Protein AF-A0A9E5BVE0-F1 (afdb_monomer)

Radius of gyration: 21.04 Å; Cα contacts (8 Å, |Δi|>4): 140; chains: 1; bounding box: 67×56×51 Å

Foldseek 3Di:
DDDDDDQAQVNQAGDVLSVVVVVVVVVPPPDPPVVNCVQSPQLDLQSPDDLVVSCVVLDPRNSRNSVLLCLQFQLLVLLLVLQLVVQQVVQVVVVHDDDPVSSQVSCCVQQVHGPVVLLVVCCVVVVVVPPDPDPDPVCSPPPSVVSSSSSVS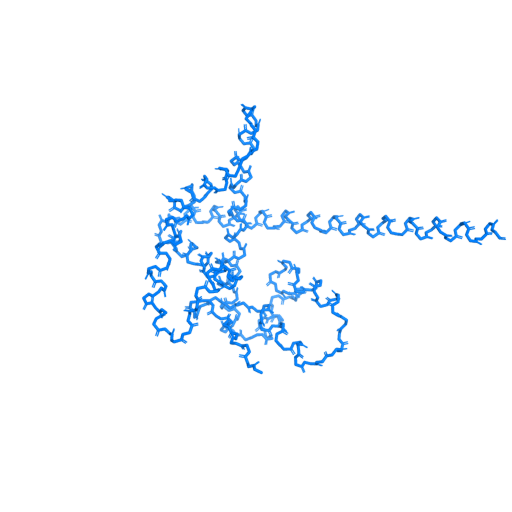SVSSVVPDDPVVNVVSSVSSVVSSVVVNVVVVVVVVVVVVVVVVVVVVVVVVVVVD

Nearest PDB structures (foldseek):
  2im8-assembly1_A  TM=2.947E-01  e=2.253E+00  Bacillus subtilis

Solvent-accessible surface area (backbone atoms only — not comparable to full-atom values): 11658 Å² total; per-residue (Å²): 133,84,83,86,80,81,46,44,45,95,78,50,21,29,46,61,62,63,50,48,53,52,56,48,65,72,65,49,88,81,61,61,66,66,65,51,50,55,56,72,67,46,88,51,90,47,77,82,48,56,68,72,59,39,33,67,74,62,31,69,68,51,38,54,14,29,51,42,25,43,57,24,29,58,30,42,53,24,28,48,53,45,43,18,50,53,46,41,52,55,38,46,76,69,76,41,78,91,60,74,66,27,52,44,49,27,34,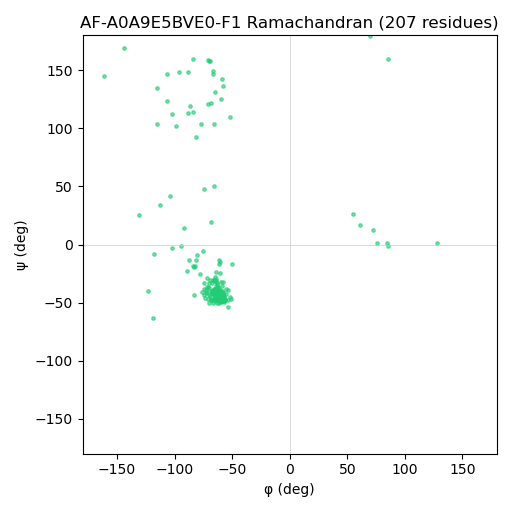32,72,70,72,69,42,46,59,68,58,51,50,51,52,46,49,56,59,50,47,68,75,47,83,51,95,76,84,48,85,82,48,80,78,32,72,66,47,54,47,41,49,40,35,50,50,37,53,53,42,63,72,77,43,56,74,67,58,50,56,51,48,52,50,48,3,47,57,35,44,53,52,51,52,55,52,52,53,52,51,53,54,52,52,54,52,53,50,51,52,50,51,54,53,51,50,59,54,63,77,74,110

Structure (mmCIF, N/CA/C/O backbone):
data_AF-A0A9E5BVE0-F1
#
_entry.id   AF-A0A9E5BVE0-F1
#
loop_
_atom_site.group_PDB
_atom_site.id
_atom_site.type_symbol
_atom_site.label_atom_id
_atom_site.label_alt_id
_atom_site.label_comp_id
_atom_site.label_asym_id
_atom_site.label_entity_id
_atom_site.label_seq_id
_atom_site.pdbx_PDB_ins_code
_atom_site.Cartn_x
_atom_site.Cartn_y
_atom_site.Cartn_z
_atom_site.occupancy
_atom_site.B_iso_or_equiv
_atom_site.auth_seq_id
_atom_site.auth_comp_id
_atom_site.auth_asym_id
_atom_site.auth_atom_id
_atom_site.pdbx_PDB_model_num
ATOM 1 N N . GLU A 1 1 ? 19.027 -21.512 -10.989 1.00 36.94 1 GLU A N 1
ATOM 2 C CA . GLU A 1 1 ? 17.842 -21.932 -10.212 1.00 36.94 1 GLU A CA 1
ATOM 3 C C . GLU A 1 1 ? 16.783 -20.859 -10.396 1.00 36.94 1 GLU A C 1
ATOM 5 O O . GLU A 1 1 ? 17.125 -19.690 -10.307 1.00 36.94 1 GLU A O 1
ATOM 10 N N . GLY A 1 2 ? 15.570 -21.222 -10.816 1.00 49.19 2 GLY A N 1
ATOM 11 C CA . GLY A 1 2 ? 14.558 -20.239 -11.211 1.00 49.19 2 GLY A CA 1
ATOM 12 C C . GLY A 1 2 ? 13.793 -19.714 -10.004 1.00 49.19 2 GLY A C 1
ATOM 13 O O . GLY A 1 2 ? 13.053 -20.475 -9.382 1.00 49.19 2 GLY A O 1
ATOM 14 N N . GLU A 1 3 ? 13.946 -18.429 -9.691 1.00 56.31 3 GLU A N 1
ATOM 15 C CA . GLU A 1 3 ? 13.027 -17.739 -8.787 1.00 56.31 3 GLU A CA 1
ATOM 16 C C . GLU A 1 3 ? 11.610 -17.803 -9.377 1.00 56.31 3 GLU A C 1
ATOM 18 O O . GLU A 1 3 ? 11.372 -17.449 -10.537 1.00 56.31 3 GLU A O 1
ATOM 23 N N . LYS A 1 4 ? 10.651 -18.317 -8.598 1.00 62.44 4 LYS A N 1
ATOM 24 C CA . LYS A 1 4 ? 9.236 -18.289 -8.979 1.00 62.44 4 LYS A CA 1
ATOM 25 C C . LYS A 1 4 ? 8.712 -16.878 -8.725 1.00 62.44 4 LYS A C 1
ATOM 27 O O . LYS A 1 4 ? 8.446 -16.516 -7.587 1.00 62.44 4 LYS A O 1
ATOM 32 N N . PHE A 1 5 ? 8.548 -16.100 -9.788 1.00 69.00 5 PHE A N 1
ATOM 33 C CA . PHE A 1 5 ? 7.919 -14.787 -9.712 1.00 69.00 5 PHE A CA 1
ATOM 34 C C . PHE A 1 5 ? 6.396 -14.906 -9.833 1.00 69.00 5 PHE A C 1
ATOM 36 O O . PHE A 1 5 ? 5.884 -15.350 -10.863 1.00 69.00 5 PHE A O 1
ATOM 43 N N . GLU A 1 6 ? 5.670 -14.474 -8.804 1.00 76.88 6 GLU A N 1
ATOM 44 C CA . GLU A 1 6 ? 4.217 -14.305 -8.855 1.00 76.88 6 GLU A CA 1
ATOM 45 C C . GLU A 1 6 ? 3.889 -12.830 -9.098 1.00 76.88 6 GLU A C 1
ATOM 47 O O . GLU A 1 6 ? 3.982 -11.995 -8.206 1.00 76.88 6 GLU A O 1
ATOM 52 N N . TYR A 1 7 ? 3.539 -12.495 -10.341 1.00 85.25 7 TYR A N 1
ATOM 53 C CA . TYR A 1 7 ? 3.237 -11.110 -10.725 1.00 85.25 7 TYR A CA 1
ATOM 54 C C . TYR A 1 7 ? 1.803 -10.690 -10.416 1.00 85.25 7 TYR A C 1
ATOM 56 O O . TYR A 1 7 ? 1.510 -9.500 -10.430 1.00 85.25 7 TYR A O 1
ATOM 64 N N . LEU A 1 8 ? 0.904 -11.658 -10.233 1.00 87.75 8 LEU A N 1
ATOM 65 C CA . LEU A 1 8 ? -0.524 -11.436 -10.040 1.00 87.75 8 LEU A CA 1
ATOM 66 C C . LEU A 1 8 ? -0.922 -11.894 -8.645 1.00 87.75 8 LEU A C 1
ATOM 6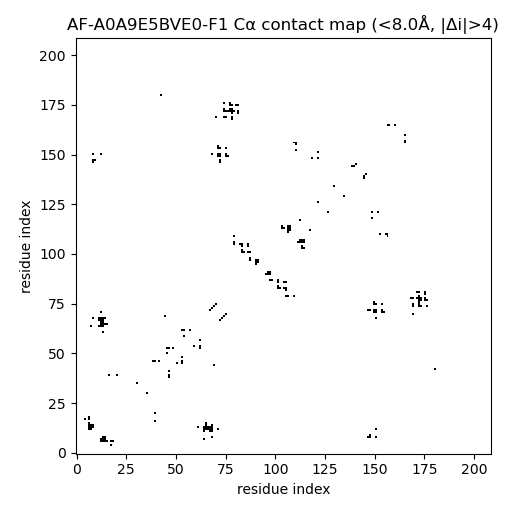8 O O . LEU A 1 8 ? -1.102 -13.085 -8.399 1.00 87.75 8 LEU A O 1
ATOM 72 N N . ILE A 1 9 ? -1.114 -10.935 -7.752 1.00 86.56 9 ILE A N 1
ATOM 73 C CA . ILE A 1 9 ? -1.635 -11.181 -6.416 1.00 86.56 9 ILE A CA 1
ATOM 74 C C . ILE A 1 9 ? -3.093 -11.619 -6.544 1.00 86.56 9 ILE A C 1
ATOM 76 O O . ILE A 1 9 ? -3.918 -10.920 -7.139 1.00 86.56 9 ILE A O 1
ATOM 80 N N . GLY A 1 10 ? -3.395 -12.815 -6.031 1.00 80.38 10 GLY A N 1
ATOM 81 C CA . GLY A 1 10 ? -4.731 -13.411 -6.115 1.00 80.38 10 GLY A CA 1
ATOM 82 C C . GLY A 1 10 ? -5.226 -13.645 -7.548 1.00 80.38 10 GLY A C 1
ATOM 83 O O . GLY A 1 10 ? -6.422 -13.807 -7.745 1.00 80.38 10 GLY A O 1
ATOM 84 N N . GLY A 1 11 ? -4.337 -13.625 -8.551 1.00 85.06 11 GLY A N 1
ATOM 85 C CA . GLY A 1 11 ? -4.719 -13.688 -9.967 1.00 85.06 11 GLY A CA 1
ATOM 86 C C . GLY A 1 11 ? -5.288 -12.384 -10.549 1.00 85.06 11 GLY A C 1
ATOM 87 O O . GLY A 1 11 ? -5.620 -12.360 -11.731 1.00 85.06 11 GLY A O 1
ATOM 88 N N . GLU A 1 12 ? -5.373 -11.305 -9.763 1.00 89.75 12 GLU A N 1
ATOM 89 C CA . GLU A 1 12 ? -6.133 -10.092 -10.113 1.00 89.75 12 GLU A CA 1
ATOM 90 C C . GLU A 1 12 ? -5.286 -8.815 -10.104 1.00 89.75 12 GLU A C 1
ATOM 92 O O . GLU A 1 12 ? -5.458 -7.956 -10.968 1.00 89.75 12 GLU A O 1
ATOM 97 N N . ALA A 1 13 ? -4.384 -8.666 -9.130 1.00 92.38 13 ALA A N 1
ATOM 98 C CA . ALA A 1 13 ? -3.597 -7.452 -8.932 1.00 92.38 13 ALA A CA 1
ATOM 99 C C . ALA A 1 13 ? -2.172 -7.623 -9.466 1.00 92.38 13 ALA A C 1
ATOM 101 O O . ALA A 1 13 ? -1.382 -8.398 -8.935 1.00 92.38 13 ALA A O 1
ATOM 102 N N . PHE A 1 14 ? -1.840 -6.891 -10.529 1.00 92.12 14 PHE A N 1
ATOM 103 C CA . PHE A 1 14 ? -0.563 -7.006 -11.227 1.00 92.12 14 PHE A CA 1
ATOM 104 C C . PHE A 1 14 ? 0.512 -6.091 -10.627 1.00 92.12 14 PHE A C 1
ATOM 106 O O . PHE A 1 14 ? 0.447 -4.870 -10.768 1.00 92.12 14 PHE A O 1
ATOM 113 N N . ASN A 1 15 ? 1.544 -6.691 -10.030 1.00 89.38 15 ASN A N 1
ATOM 114 C CA . ASN A 1 15 ? 2.749 -5.991 -9.597 1.00 89.38 15 ASN A CA 1
ATOM 115 C C . ASN A 1 15 ? 3.699 -5.791 -10.793 1.00 89.38 15 ASN A C 1
ATOM 117 O O . ASN A 1 15 ? 4.533 -6.643 -11.123 1.00 89.38 15 ASN A O 1
ATOM 121 N N . TRP A 1 16 ? 3.577 -4.640 -11.458 1.00 88.00 16 TRP A N 1
ATOM 122 C CA . TRP A 1 16 ? 4.407 -4.305 -12.618 1.00 88.00 16 TRP A CA 1
ATOM 123 C C . TRP A 1 16 ? 5.895 -4.154 -12.281 1.00 88.00 16 TRP A C 1
ATOM 125 O O . TRP A 1 16 ? 6.734 -4.419 -13.142 1.00 88.00 16 TRP A O 1
ATOM 135 N N . ARG A 1 17 ? 6.239 -3.764 -11.045 1.00 87.56 17 ARG A N 1
ATOM 136 C CA . ARG A 1 17 ? 7.634 -3.564 -10.621 1.00 87.56 17 ARG A CA 1
ATOM 137 C C . ARG A 1 17 ? 8.386 -4.881 -10.576 1.00 87.56 17 ARG A C 1
ATOM 139 O O . ARG A 1 17 ? 9.524 -4.937 -11.026 1.00 87.56 17 ARG A O 1
ATOM 146 N N . LEU A 1 18 ? 7.735 -5.944 -10.108 1.00 86.38 18 LEU A N 1
ATOM 147 C CA . LEU A 1 18 ? 8.320 -7.282 -10.108 1.00 86.38 18 LEU A CA 1
ATOM 148 C C . LEU A 1 18 ? 8.578 -7.781 -11.538 1.00 86.38 18 LEU A C 1
ATOM 150 O O . LEU A 1 18 ? 9.613 -8.390 -11.814 1.00 86.38 18 LEU A O 1
ATOM 154 N N . LEU A 1 19 ? 7.667 -7.485 -12.476 1.00 87.25 19 LEU A N 1
ATOM 155 C CA . LEU A 1 19 ? 7.903 -7.780 -13.892 1.00 87.25 19 LEU A CA 1
ATOM 156 C C . LEU A 1 19 ? 9.078 -6.960 -14.436 1.00 87.25 19 LEU A C 1
ATOM 158 O O . LEU A 1 19 ? 9.945 -7.518 -15.105 1.00 87.25 19 LEU A O 1
ATOM 162 N N . ALA A 1 20 ? 9.115 -5.661 -14.140 1.00 86.06 20 ALA A N 1
ATOM 163 C CA . ALA A 1 20 ? 10.182 -4.772 -14.579 1.00 86.06 20 ALA A CA 1
ATOM 164 C C . ALA A 1 20 ? 11.552 -5.243 -14.065 1.00 86.06 20 ALA A C 1
ATOM 166 O O . ALA A 1 20 ? 12.471 -5.385 -14.865 1.00 86.06 20 ALA A O 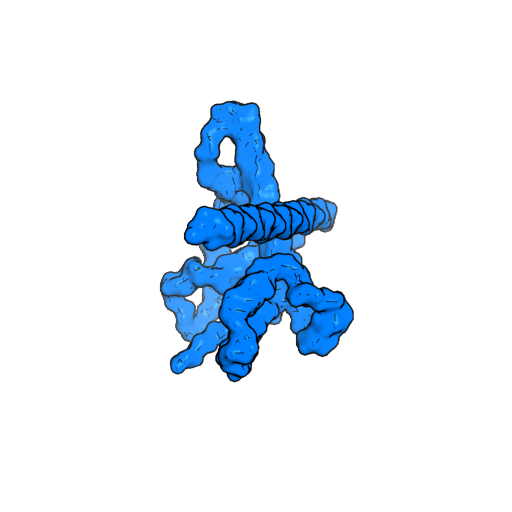1
ATOM 167 N N . GLN A 1 21 ? 11.668 -5.578 -12.775 1.00 83.38 21 GLN A N 1
ATOM 168 C CA . GLN A 1 21 ? 12.887 -6.126 -12.167 1.00 83.38 21 GLN A CA 1
ATOM 169 C C . GLN A 1 21 ? 13.406 -7.351 -12.918 1.00 83.38 21 GLN A C 1
ATOM 171 O O . GLN A 1 21 ? 14.583 -7.395 -13.271 1.00 83.38 21 GLN A O 1
ATOM 176 N N . ARG A 1 22 ? 12.531 -8.317 -13.232 1.00 85.31 22 ARG A N 1
ATOM 177 C CA . ARG A 1 22 ? 12.938 -9.491 -14.013 1.00 85.31 22 ARG A CA 1
ATOM 178 C C . ARG A 1 22 ? 13.407 -9.107 -15.412 1.00 85.3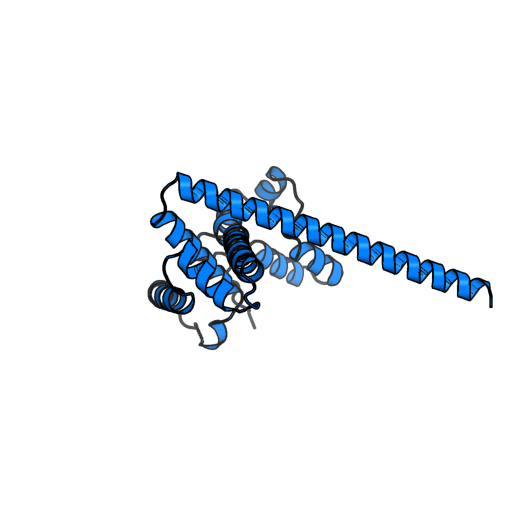1 22 ARG A C 1
ATOM 180 O O . ARG A 1 22 ? 14.465 -9.555 -15.831 1.00 85.31 22 ARG A O 1
ATOM 187 N N . LEU A 1 23 ? 12.620 -8.315 -16.145 1.00 84.75 23 LEU A N 1
ATOM 188 C CA . LEU A 1 23 ? 12.964 -7.935 -17.520 1.00 84.75 23 LEU A CA 1
ATOM 189 C C . LEU A 1 23 ? 14.312 -7.212 -17.580 1.00 84.75 23 LEU A C 1
ATOM 191 O O . LEU A 1 23 ? 15.109 -7.469 -18.476 1.00 84.75 23 LEU A O 1
ATOM 195 N N . LEU A 1 24 ? 14.576 -6.344 -16.607 1.00 81.12 24 LEU A N 1
ATOM 196 C CA . LEU A 1 24 ? 15.817 -5.584 -16.506 1.00 81.12 24 LEU A CA 1
ATOM 197 C C . LEU A 1 24 ? 17.001 -6.463 -16.099 1.00 81.12 24 LEU A C 1
ATOM 199 O O . LEU A 1 24 ? 18.079 -6.296 -16.661 1.00 81.12 24 LEU A O 1
ATOM 203 N N . GLY A 1 25 ? 16.790 -7.447 -15.219 1.00 79.75 25 GLY A N 1
ATOM 204 C CA . GLY A 1 25 ? 17.800 -8.463 -14.914 1.00 79.75 25 GLY A CA 1
ATOM 205 C C . GLY A 1 25 ? 18.237 -9.263 -16.148 1.00 79.75 25 GLY A C 1
ATOM 206 O O . GLY A 1 25 ? 19.418 -9.564 -16.297 1.00 79.75 25 GLY A O 1
ATOM 207 N N . GLU A 1 26 ? 17.313 -9.540 -17.073 1.00 83.25 26 GLU A N 1
ATOM 208 C CA . GLU A 1 26 ? 17.604 -10.240 -18.337 1.00 83.25 26 GLU A CA 1
ATOM 209 C C . GLU A 1 26 ? 18.253 -9.333 -19.399 1.00 83.25 26 GLU A C 1
ATOM 211 O O . GLU A 1 26 ? 18.965 -9.814 -20.280 1.00 83.25 26 GLU A O 1
ATOM 216 N N . CYS A 1 27 ? 18.039 -8.014 -19.334 1.00 74.31 27 CYS A N 1
ATOM 217 C CA . CYS A 1 27 ? 18.612 -7.058 -20.291 1.00 74.31 27 CYS A CA 1
ATOM 218 C C . CYS A 1 27 ? 20.114 -6.787 -20.070 1.00 74.31 27 CYS A C 1
ATOM 220 O O . CYS A 1 27 ? 20.734 -6.100 -20.883 1.00 74.31 27 CYS A O 1
ATOM 222 N N . GLY A 1 28 ? 20.714 -7.328 -19.003 1.00 67.00 28 GLY A N 1
ATOM 223 C CA . GLY A 1 28 ? 22.097 -7.050 -18.614 1.00 67.00 28 GLY A CA 1
ATOM 224 C C . GLY A 1 28 ? 22.298 -5.620 -18.094 1.00 67.00 28 GLY A C 1
ATOM 225 O O . GLY A 1 28 ? 21.371 -4.813 -18.043 1.00 67.00 28 GLY A O 1
ATOM 226 N N . SER A 1 29 ? 23.532 -5.285 -17.705 1.00 68.06 29 SER A N 1
ATOM 227 C CA . SER A 1 29 ? 23.904 -4.011 -17.062 1.00 68.06 29 SER A CA 1
ATOM 228 C C . SER A 1 29 ? 23.945 -2.810 -18.028 1.00 68.06 29 SER A C 1
ATOM 230 O O . SER A 1 29 ? 24.927 -2.067 -18.069 1.00 68.06 29 SER A O 1
ATOM 232 N N . VAL A 1 30 ? 22.916 -2.633 -18.861 1.00 76.31 30 VAL A N 1
ATOM 233 C CA . VAL A 1 30 ? 22.793 -1.482 -19.776 1.00 76.31 30 VAL A CA 1
ATOM 234 C C . VAL A 1 30 ? 22.479 -0.199 -19.000 1.00 76.31 30 VAL A C 1
ATOM 236 O O . VAL A 1 30 ? 22.861 0.893 -19.417 1.00 76.31 30 VAL A O 1
ATOM 239 N N . ILE A 1 31 ? 21.809 -0.328 -17.854 1.00 76.00 31 ILE A N 1
ATOM 240 C CA . ILE A 1 31 ? 21.428 0.775 -16.970 1.00 76.00 31 ILE A CA 1
ATOM 241 C C . ILE A 1 31 ? 22.175 0.596 -15.641 1.00 76.00 31 ILE A C 1
ATOM 243 O O . ILE A 1 31 ? 22.201 -0.523 -15.130 1.00 76.00 31 ILE A O 1
ATOM 247 N N . PRO A 1 32 ? 22.776 1.657 -15.066 1.00 81.94 32 PRO A N 1
ATOM 248 C CA . PRO A 1 32 ? 23.364 1.583 -13.733 1.00 81.94 32 PRO A CA 1
ATOM 249 C C . PRO A 1 32 ? 22.327 1.169 -12.682 1.00 81.94 32 PRO A C 1
ATOM 251 O O . PRO A 1 32 ? 21.225 1.724 -12.654 1.00 81.94 32 PRO A O 1
ATOM 254 N N . ASP A 1 33 ? 22.702 0.259 -11.781 1.00 79.81 33 ASP A N 1
ATOM 255 C CA . ASP A 1 33 ? 21.802 -0.271 -10.746 1.00 79.81 33 ASP A CA 1
ATOM 256 C C . ASP A 1 33 ? 21.153 0.839 -9.909 1.00 79.81 33 ASP A C 1
ATOM 258 O O . ASP A 1 33 ? 19.971 0.767 -9.596 1.00 79.81 33 ASP A O 1
ATOM 262 N N . GLU A 1 34 ? 21.893 1.900 -9.582 1.00 81.69 34 GLU A N 1
ATOM 263 C CA . GLU A 1 34 ? 21.378 3.026 -8.793 1.00 81.69 34 GLU A CA 1
ATOM 264 C C . GLU A 1 34 ? 20.209 3.735 -9.492 1.00 81.69 34 GLU A C 1
ATOM 266 O O . GLU A 1 34 ? 19.153 3.921 -8.893 1.00 81.69 34 GLU A O 1
ATOM 271 N N . THR A 1 35 ? 20.343 4.037 -10.787 1.00 81.31 35 THR A N 1
ATOM 272 C CA . THR A 1 35 ? 19.268 4.646 -11.588 1.00 81.31 35 THR A CA 1
ATOM 273 C C . THR A 1 35 ? 18.050 3.730 -11.676 1.00 81.31 35 THR A C 1
ATOM 275 O O . THR A 1 35 ? 16.906 4.189 -11.643 1.00 81.31 35 THR A O 1
ATOM 278 N N . LEU A 1 36 ? 18.286 2.421 -11.764 1.00 80.12 36 LEU A N 1
ATOM 279 C CA . LEU A 1 36 ? 17.222 1.432 -11.812 1.00 80.12 36 LEU A CA 1
ATOM 280 C C . LEU A 1 36 ? 16.448 1.361 -10.494 1.00 80.12 36 LEU A C 1
ATOM 282 O O . LEU A 1 36 ? 15.216 1.391 -10.494 1.00 80.12 36 LEU A O 1
ATOM 286 N N . TRP A 1 37 ? 17.167 1.298 -9.375 1.00 80.50 37 TRP A N 1
ATOM 287 C CA . TRP A 1 37 ? 16.573 1.298 -8.046 1.00 80.50 37 TRP A CA 1
ATOM 288 C C . TRP A 1 37 ? 15.818 2.592 -7.769 1.00 80.50 37 TRP A C 1
ATOM 290 O O . TRP A 1 37 ? 14.715 2.532 -7.229 1.00 80.50 37 TRP A O 1
ATOM 300 N N . GLU A 1 38 ? 16.351 3.745 -8.175 1.00 82.75 38 GLU A N 1
ATOM 301 C CA . GLU A 1 38 ? 15.655 5.026 -8.056 1.00 82.75 38 GLU A CA 1
ATOM 302 C C . GLU A 1 38 ? 14.317 5.028 -8.800 1.00 82.75 38 GLU A C 1
ATOM 304 O O . GLU A 1 38 ? 13.314 5.468 -8.234 1.00 82.75 38 GLU A O 1
ATOM 309 N N . TRP A 1 39 ? 14.286 4.502 -10.028 1.00 83.44 39 TRP A N 1
ATOM 310 C CA . TRP A 1 39 ? 13.066 4.416 -10.829 1.00 83.44 39 TRP A CA 1
ATOM 311 C C . TRP A 1 39 ? 12.053 3.419 -10.251 1.00 83.44 39 TRP A C 1
ATOM 313 O O . TRP A 1 39 ? 10.883 3.756 -10.076 1.00 83.44 39 TRP A O 1
ATOM 323 N N . LEU A 1 40 ? 12.495 2.211 -9.886 1.00 82.19 40 LEU A N 1
ATOM 324 C CA . LEU A 1 40 ? 11.633 1.182 -9.290 1.00 82.19 40 LEU A CA 1
ATOM 325 C C . LEU A 1 40 ? 11.065 1.600 -7.928 1.00 82.19 40 LEU A C 1
ATOM 327 O O . LEU A 1 40 ? 9.972 1.170 -7.553 1.00 82.19 40 LEU A O 1
ATOM 331 N N . SER A 1 41 ? 11.801 2.430 -7.189 1.00 77.56 41 SER A N 1
ATOM 332 C CA . SER A 1 41 ? 11.387 2.926 -5.875 1.00 77.56 41 SER A CA 1
ATOM 333 C C . SER A 1 41 ? 10.422 4.107 -5.961 1.00 77.56 41 SER A C 1
ATOM 335 O O . SER A 1 41 ? 9.798 4.444 -4.955 1.00 77.56 41 SER A O 1
ATOM 337 N N . ASP A 1 42 ? 10.268 4.742 -7.127 1.00 76.06 42 ASP A N 1
ATOM 338 C CA . ASP A 1 42 ? 9.397 5.904 -7.267 1.00 76.06 42 ASP A CA 1
ATOM 339 C C . ASP A 1 42 ? 7.916 5.488 -7.171 1.00 76.06 42 ASP A C 1
ATOM 341 O O . ASP A 1 42 ? 7.456 4.667 -7.975 1.00 76.06 42 ASP A O 1
ATOM 345 N N . PRO A 1 43 ? 7.131 6.020 -6.211 1.00 66.31 43 PRO A N 1
ATOM 346 C CA . PRO A 1 43 ? 5.712 5.699 -6.037 1.00 66.31 43 PRO A CA 1
ATOM 347 C C . PRO A 1 43 ? 4.786 6.209 -7.162 1.00 66.31 43 PRO A C 1
ATOM 349 O O . PRO A 1 43 ? 3.577 6.303 -6.947 1.00 66.31 43 PRO A O 1
ATOM 352 N N . VAL A 1 44 ? 5.295 6.536 -8.358 1.00 76.56 44 VAL A N 1
ATOM 353 C CA . VAL A 1 44 ? 4.445 6.943 -9.487 1.00 76.56 44 VAL A CA 1
ATOM 354 C C . VAL A 1 44 ? 3.541 5.798 -9.932 1.00 76.56 44 VAL A C 1
ATOM 356 O O . VAL A 1 44 ? 3.993 4.687 -10.211 1.00 76.56 44 VAL A O 1
ATOM 359 N N . LEU A 1 45 ? 2.258 6.124 -10.087 1.00 81.38 45 LEU A N 1
ATOM 360 C CA . LEU A 1 45 ? 1.217 5.220 -10.557 1.00 81.38 45 LEU A CA 1
ATOM 361 C C . LEU A 1 45 ? 1.587 4.526 -11.877 1.00 81.38 45 LEU A C 1
ATOM 363 O O . LEU A 1 45 ? 1.427 3.321 -11.985 1.00 81.38 45 LEU A O 1
ATOM 367 N N . PHE A 1 46 ? 2.114 5.250 -12.861 1.00 85.94 46 PHE A N 1
ATOM 368 C CA . PHE A 1 46 ? 2.416 4.709 -14.191 1.00 85.94 46 PHE A CA 1
ATOM 369 C C . PHE A 1 46 ? 3.913 4.658 -14.484 1.00 85.94 46 PHE A C 1
ATOM 371 O O . PHE A 1 46 ? 4.317 4.887 -15.614 1.00 85.94 46 PHE A O 1
ATOM 378 N N . ALA A 1 47 ? 4.756 4.415 -13.474 1.00 80.56 47 ALA A N 1
ATOM 379 C CA . ALA A 1 47 ? 6.211 4.312 -13.655 1.00 80.56 47 ALA A CA 1
ATOM 380 C C . ALA A 1 47 ? 6.865 5.540 -14.337 1.00 80.56 47 ALA A C 1
ATOM 382 O O . ALA A 1 47 ? 7.899 5.418 -14.991 1.00 80.56 47 ALA A O 1
ATOM 383 N N . GLY A 1 48 ? 6.247 6.720 -14.215 1.00 81.69 48 GLY A N 1
ATOM 384 C CA . GLY A 1 48 ? 6.689 7.957 -14.870 1.00 81.69 48 GLY A CA 1
ATOM 385 C C . GLY A 1 48 ? 6.193 8.158 -16.309 1.00 81.69 48 GLY A C 1
ATOM 386 O O . GLY A 1 48 ? 6.499 9.190 -16.896 1.00 81.69 48 GLY A O 1
ATOM 387 N N . PHE A 1 49 ? 5.428 7.219 -16.871 1.00 85.50 49 PHE A N 1
ATOM 388 C CA . PHE A 1 49 ? 4.779 7.364 -18.176 1.00 85.50 49 PHE A CA 1
ATOM 389 C C . PHE A 1 49 ? 3.437 8.100 -18.067 1.00 85.50 49 PHE A C 1
ATOM 391 O O . PHE A 1 49 ? 2.792 8.104 -17.017 1.00 85.50 49 PHE A O 1
ATOM 398 N N . GLU A 1 50 ? 2.977 8.651 -19.190 1.00 89.56 50 GLU A N 1
ATOM 399 C CA . GLU A 1 50 ? 1.576 9.042 -19.352 1.00 89.56 50 GLU A CA 1
ATOM 400 C C . GLU A 1 50 ? 0.679 7.793 -19.367 1.00 89.56 50 GLU A C 1
ATOM 402 O O . GLU A 1 50 ? 1.060 6.738 -19.885 1.00 89.56 50 GLU A O 1
ATOM 407 N N . GLU A 1 51 ? -0.539 7.909 -18.834 1.00 91.62 51 GLU A N 1
ATOM 408 C CA . GLU A 1 51 ? -1.481 6.785 -18.712 1.00 91.62 51 GLU A CA 1
ATOM 409 C C . GLU A 1 51 ? -1.694 6.008 -20.029 1.00 91.62 51 GLU A C 1
ATOM 411 O O . GLU A 1 51 ? -1.574 4.776 -20.016 1.00 91.62 51 GLU A O 1
ATOM 416 N N . PRO A 1 52 ? -1.933 6.661 -21.189 1.00 92.62 52 PRO A N 1
ATOM 417 C CA . PRO A 1 52 ? -2.146 5.943 -22.443 1.00 92.62 52 PRO A CA 1
ATOM 418 C C . PRO A 1 52 ? -0.898 5.194 -22.913 1.00 92.62 52 PRO A C 1
ATOM 420 O O . PRO A 1 52 ? -1.008 4.160 -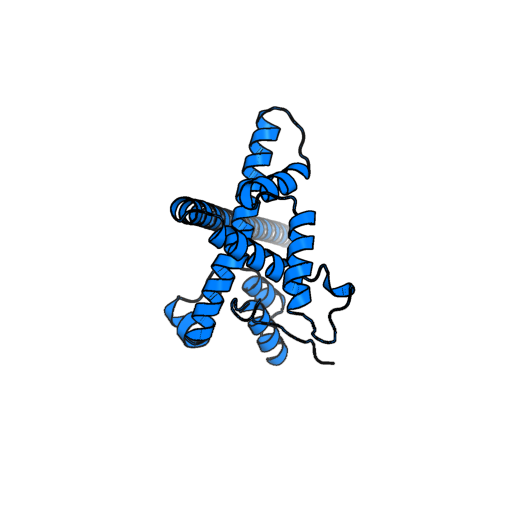23.571 1.00 92.62 52 PRO A O 1
ATOM 423 N N . ASP A 1 53 ? 0.290 5.709 -22.606 1.00 92.62 53 ASP A N 1
ATOM 424 C CA . ASP A 1 53 ? 1.557 5.113 -23.021 1.00 92.62 53 ASP A CA 1
ATOM 425 C C . ASP A 1 53 ? 1.847 3.866 -22.190 1.00 92.62 53 ASP A C 1
ATOM 427 O O . ASP A 1 53 ? 2.176 2.814 -22.744 1.00 92.62 53 ASP A O 1
ATOM 431 N N . PHE A 1 54 ? 1.617 3.956 -20.877 1.00 91.25 54 PHE A N 1
ATOM 432 C CA . PHE A 1 54 ? 1.702 2.813 -19.979 1.00 91.25 54 PHE A CA 1
ATOM 433 C C . PHE A 1 54 ? 0.706 1.721 -20.384 1.00 91.25 54 PHE A C 1
ATOM 435 O O . PHE A 1 54 ? 1.095 0.566 -20.555 1.00 91.25 54 PHE A O 1
ATOM 442 N N . MET A 1 55 ? -0.561 2.082 -20.629 1.00 92.94 55 MET A N 1
ATOM 443 C CA . MET A 1 55 ? -1.597 1.142 -21.070 1.00 92.94 55 MET A CA 1
ATOM 444 C C . MET A 1 55 ? -1.227 0.437 -22.382 1.00 92.94 55 MET A C 1
ATOM 446 O O . MET A 1 55 ? -1.420 -0.775 -22.494 1.00 92.94 55 MET A O 1
ATOM 450 N N . ARG A 1 56 ? -0.665 1.159 -23.365 1.00 93.25 56 ARG A N 1
ATOM 451 C CA . ARG A 1 56 ? -0.179 0.552 -24.618 1.00 93.25 56 ARG A CA 1
ATOM 452 C C . ARG A 1 56 ? 0.990 -0.405 -24.381 1.00 93.25 56 ARG A C 1
ATOM 454 O O . ARG A 1 56 ? 1.043 -1.440 -25.038 1.00 93.25 56 ARG A O 1
ATOM 461 N N . ALA A 1 57 ? 1.898 -0.081 -23.461 1.00 88.94 57 ALA A N 1
ATOM 462 C CA . ALA A 1 57 ? 3.069 -0.904 -23.170 1.00 88.94 57 ALA A CA 1
ATOM 463 C C . ALA A 1 57 ? 2.711 -2.223 -22.464 1.00 88.94 57 ALA A C 1
ATOM 465 O O . ALA A 1 57 ? 3.237 -3.275 -22.825 1.00 88.94 57 ALA A O 1
ATOM 466 N N . VAL A 1 58 ? 1.814 -2.189 -21.469 1.00 88.56 58 VAL A N 1
ATOM 467 C CA . VAL A 1 58 ? 1.441 -3.397 -20.708 1.00 88.56 58 VAL A CA 1
ATOM 468 C C . VAL A 1 58 ? 0.266 -4.166 -21.321 1.00 88.56 58 VAL A C 1
ATOM 470 O O . VAL A 1 58 ? 0.140 -5.371 -21.094 1.00 88.56 58 VAL A O 1
ATOM 473 N N . GLY A 1 59 ? -0.574 -3.504 -22.117 1.00 93.06 59 GLY A N 1
ATOM 474 C CA . GLY A 1 59 ? -1.821 -4.051 -22.647 1.00 93.06 59 GLY A CA 1
ATOM 475 C C . GLY A 1 59 ? -3.002 -3.899 -21.681 1.00 93.06 59 GLY A C 1
ATOM 476 O O . GLY A 1 59 ? -2.834 -3.729 -20.475 1.00 93.06 59 GLY A O 1
ATOM 477 N N . VAL A 1 60 ? -4.224 -3.975 -22.219 1.00 92.62 60 VAL A N 1
ATOM 478 C CA . VAL A 1 60 ? -5.464 -3.620 -21.500 1.00 92.62 60 VAL A CA 1
ATOM 479 C C . VAL A 1 60 ? -5.684 -4.446 -20.230 1.00 92.62 60 VAL A C 1
ATOM 481 O O . VAL A 1 60 ? -5.994 -3.882 -19.182 1.00 92.62 60 VAL A O 1
ATOM 484 N N . ASP A 1 61 ? -5.492 -5.763 -20.288 1.00 92.44 61 ASP A N 1
ATOM 485 C CA . ASP A 1 61 ? -5.770 -6.635 -19.141 1.00 92.44 61 ASP A CA 1
ATOM 486 C C . ASP A 1 61 ? -4.779 -6.404 -17.996 1.00 92.44 61 ASP A C 1
ATOM 488 O O . ASP A 1 61 ? -5.179 -6.247 -16.842 1.00 92.44 61 ASP A O 1
ATOM 492 N N . LYS A 1 62 ? -3.483 -6.285 -18.316 1.00 92.06 62 LYS A N 1
ATOM 493 C CA . LYS A 1 62 ? -2.446 -5.966 -17.324 1.00 92.06 62 LYS A CA 1
ATOM 494 C C . LYS A 1 62 ? -2.591 -4.550 -16.789 1.00 92.06 62 LYS A C 1
ATOM 496 O O . LYS A 1 62 ? -2.305 -4.326 -15.621 1.00 92.06 62 LYS A O 1
ATOM 501 N N . PHE A 1 63 ? -3.059 -3.608 -17.605 1.00 93.19 63 PHE A N 1
ATOM 502 C CA . PHE A 1 63 ? -3.373 -2.259 -17.150 1.00 93.19 63 PHE A CA 1
ATOM 503 C C . PHE A 1 63 ? -4.495 -2.269 -16.107 1.00 93.19 63 PHE A C 1
ATOM 505 O O . PHE A 1 63 ? -4.350 -1.683 -15.037 1.00 93.19 63 PHE A O 1
ATOM 512 N N . ARG A 1 64 ? -5.588 -2.997 -16.364 1.00 93.75 64 ARG A N 1
ATOM 513 C CA . ARG A 1 64 ? -6.677 -3.156 -15.387 1.00 93.75 64 ARG A CA 1
ATOM 514 C C . ARG A 1 64 ? -6.190 -3.831 -14.106 1.00 93.75 64 ARG A C 1
ATOM 516 O O . ARG A 1 64 ? -6.488 -3.349 -13.018 1.00 93.75 64 ARG A O 1
ATOM 523 N N . ALA A 1 65 ? -5.404 -4.896 -14.236 1.00 94.38 65 ALA A N 1
ATOM 524 C CA . ALA A 1 65 ? -4.800 -5.580 -13.098 1.00 94.38 65 ALA A CA 1
ATOM 525 C C . ALA A 1 65 ? -3.814 -4.681 -12.325 1.00 94.38 65 ALA A C 1
ATOM 527 O O . ALA A 1 65 ? -3.716 -4.767 -11.102 1.00 94.38 65 ALA A O 1
ATOM 528 N N . HIS A 1 66 ? -3.104 -3.783 -13.009 1.00 93.81 66 HIS A N 1
ATOM 529 C CA . HIS A 1 66 ? -2.232 -2.789 -12.381 1.00 93.81 66 HIS A CA 1
ATOM 530 C C . HIS A 1 66 ? -3.033 -1.771 -11.567 1.00 93.81 66 HIS A C 1
ATOM 532 O O . HIS A 1 66 ? -2.654 -1.449 -10.445 1.00 93.81 66 HIS A O 1
ATOM 538 N N . LEU A 1 67 ? -4.183 -1.313 -12.070 1.00 94.50 67 LEU A N 1
ATOM 539 C CA . LEU A 1 67 ? -5.078 -0.464 -11.279 1.00 94.50 67 LEU A CA 1
ATOM 540 C C . LEU A 1 67 ? -5.563 -1.194 -10.019 1.00 94.50 67 LEU A C 1
ATOM 542 O O . LEU A 1 67 ? -5.566 -0.599 -8.941 1.00 94.50 67 LEU A O 1
ATOM 546 N N . SER A 1 68 ? -5.897 -2.485 -10.124 1.00 95.19 68 SER A N 1
ATOM 547 C CA . SER A 1 68 ? -6.224 -3.317 -8.957 1.00 95.19 68 SER A CA 1
ATOM 548 C C . SER A 1 68 ? -5.081 -3.357 -7.941 1.00 95.19 68 SER A C 1
ATOM 550 O O . SER A 1 68 ? -5.331 -3.216 -6.748 1.00 95.19 68 SER A O 1
ATOM 552 N N . TYR A 1 69 ? -3.832 -3.496 -8.394 1.00 94.12 69 TYR A N 1
ATOM 553 C CA . TYR A 1 69 ? -2.658 -3.447 -7.520 1.00 94.12 69 TYR A CA 1
ATOM 554 C C . TYR A 1 69 ? -2.475 -2.069 -6.878 1.00 94.12 69 TYR A C 1
ATOM 556 O O . TYR A 1 69 ? -2.293 -1.959 -5.668 1.00 94.12 69 TYR A O 1
ATOM 564 N N . PHE A 1 70 ? -2.567 -0.996 -7.660 1.00 93.88 70 PHE A N 1
ATOM 565 C CA . PHE A 1 70 ? -2.378 0.350 -7.140 1.00 93.88 70 PHE A CA 1
ATOM 566 C C . PHE A 1 70 ? -3.411 0.699 -6.068 1.00 93.88 70 PHE A C 1
ATOM 568 O O . PHE A 1 70 ? -3.042 1.126 -4.976 1.00 93.88 70 PHE A O 1
ATOM 575 N N . TYR A 1 71 ? -4.699 0.492 -6.347 1.00 95.00 71 TYR A N 1
ATOM 576 C CA . TYR A 1 71 ? -5.747 0.800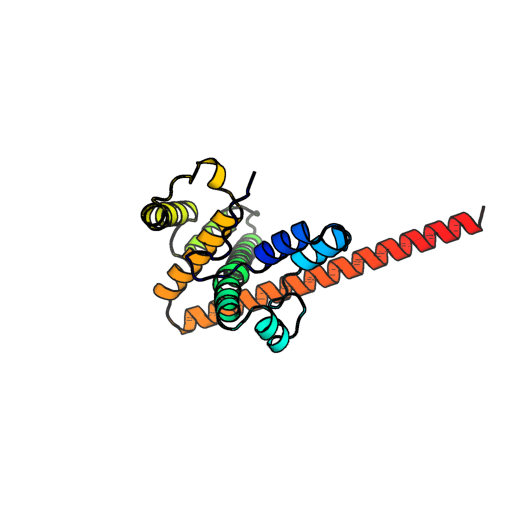 -5.377 1.00 95.00 71 TYR A CA 1
ATOM 577 C C . TYR A 1 71 ? -5.783 -0.200 -4.222 1.00 95.00 71 TYR A C 1
ATOM 579 O O . TYR A 1 71 ? -5.979 0.207 -3.079 1.00 95.00 71 TYR A O 1
ATOM 587 N N . GLY A 1 72 ? -5.575 -1.486 -4.506 1.00 95.12 72 GLY A N 1
ATOM 588 C CA . GLY A 1 72 ? -5.701 -2.545 -3.512 1.00 95.12 72 GLY A CA 1
ATOM 589 C C . GLY A 1 72 ? -4.466 -2.775 -2.646 1.00 95.12 72 GLY A C 1
ATOM 590 O O . GLY A 1 72 ? -4.590 -3.355 -1.576 1.00 95.12 72 GLY A O 1
ATOM 591 N N . VAL A 1 73 ? -3.288 -2.314 -3.070 1.00 93.94 73 VAL A N 1
ATOM 592 C CA . VAL A 1 73 ? -2.037 -2.457 -2.311 1.00 93.94 73 VAL A CA 1
ATOM 593 C C . VAL A 1 73 ? -1.462 -1.089 -1.968 1.00 93.94 73 VAL A C 1
ATOM 595 O O . VAL A 1 73 ? -1.400 -0.721 -0.799 1.00 93.94 73 VAL A O 1
ATOM 598 N N . THR A 1 74 ? -1.079 -0.291 -2.969 1.00 93.81 74 THR A N 1
ATOM 599 C CA . THR A 1 74 ? -0.346 0.969 -2.737 1.00 93.81 74 THR A CA 1
ATOM 600 C C . THR A 1 74 ? -1.185 2.015 -1.994 1.00 93.81 74 THR A C 1
ATOM 602 O O . THR A 1 74 ? -0.725 2.634 -1.026 1.00 93.81 74 THR A O 1
ATOM 605 N N . VAL A 1 75 ? -2.431 2.224 -2.424 1.00 95.62 75 VAL A N 1
ATOM 606 C CA . VAL A 1 75 ? -3.352 3.166 -1.771 1.00 95.62 75 VAL A CA 1
ATOM 607 C C . VAL A 1 75 ? -3.809 2.628 -0.418 1.00 95.62 75 VAL A C 1
ATOM 609 O O . VAL A 1 75 ? -3.916 3.413 0.522 1.00 95.62 75 VAL A O 1
ATOM 612 N N . GLU A 1 76 ? -4.012 1.317 -0.287 1.00 97.44 76 GLU A N 1
ATOM 613 C CA . GLU A 1 76 ? -4.416 0.686 0.974 1.00 97.44 76 GLU A CA 1
ATOM 614 C C . GLU A 1 76 ? -3.328 0.800 2.056 1.00 97.44 76 GLU A C 1
ATOM 616 O O . GLU A 1 76 ? -3.611 1.204 3.185 1.00 97.44 76 GLU A O 1
ATOM 621 N N . GLN A 1 77 ? -2.060 0.569 1.702 1.00 96.00 77 GLN A N 1
ATOM 622 C CA . GLN A 1 77 ? -0.918 0.831 2.590 1.00 96.00 77 GLN A CA 1
ATOM 623 C C . GLN A 1 77 ? -0.875 2.298 3.017 1.00 96.00 77 GLN A C 1
ATOM 625 O O . GLN A 1 77 ? -0.728 2.612 4.197 1.00 96.00 77 GLN A O 1
ATOM 630 N N . SER A 1 78 ? -1.058 3.216 2.066 1.00 96.62 78 SER A N 1
ATOM 631 C CA . SER A 1 78 ? -1.062 4.653 2.352 1.00 96.62 78 SER A CA 1
ATOM 632 C C . SER A 1 78 ? -2.227 5.057 3.260 1.00 96.62 78 SER A C 1
ATOM 634 O O . SER A 1 78 ? -2.072 5.929 4.114 1.00 96.62 78 SER A O 1
ATOM 636 N N . LEU A 1 79 ? -3.389 4.419 3.110 1.00 98.19 79 LEU A N 1
ATOM 637 C CA . LEU A 1 79 ? -4.536 4.597 3.994 1.00 98.19 79 LEU A CA 1
ATOM 638 C C . LEU A 1 79 ? -4.214 4.137 5.420 1.00 98.19 79 LEU A C 1
ATOM 640 O O . LEU A 1 79 ? -4.479 4.887 6.361 1.00 98.19 79 LEU A O 1
ATOM 644 N N . LEU A 1 80 ? -3.607 2.959 5.583 1.00 97.69 80 LEU A N 1
ATOM 645 C CA . LEU A 1 80 ? -3.203 2.447 6.893 1.00 97.69 80 LEU A CA 1
ATOM 646 C C . LEU A 1 80 ? -2.254 3.422 7.606 1.00 97.69 80 LEU A C 1
ATOM 648 O O . LEU A 1 80 ? -2.528 3.811 8.741 1.00 97.69 80 LEU A O 1
ATOM 652 N N . VAL A 1 81 ? -1.219 3.908 6.909 1.00 96.94 81 VAL A N 1
ATOM 653 C CA . VAL A 1 81 ? -0.287 4.914 7.454 1.00 96.94 81 VAL A CA 1
ATOM 654 C C . VAL A 1 81 ? -1.021 6.209 7.817 1.00 96.94 81 VAL A C 1
ATOM 656 O O . VAL A 1 81 ? -0.747 6.816 8.850 1.00 96.94 81 VAL A O 1
ATOM 659 N N . ALA A 1 82 ? -1.980 6.657 6.998 1.00 97.94 82 ALA A N 1
ATOM 660 C CA . ALA A 1 82 ? -2.759 7.859 7.300 1.00 97.94 82 ALA A CA 1
ATOM 661 C C . ALA A 1 82 ? -3.546 7.722 8.613 1.00 97.94 82 ALA A C 1
ATOM 663 O O . ALA A 1 82 ? -3.597 8.661 9.408 1.00 97.94 82 ALA A O 1
ATOM 664 N N . VAL A 1 83 ? -4.163 6.561 8.840 1.00 97.62 83 VAL A N 1
ATOM 665 C CA . VAL A 1 83 ? -4.938 6.290 10.057 1.00 97.62 83 VAL A CA 1
ATOM 666 C C . VAL A 1 83 ? -4.024 6.119 11.268 1.00 97.62 83 VAL A C 1
ATOM 668 O O . VAL A 1 83 ? -4.321 6.670 12.329 1.00 97.62 83 VAL A O 1
ATOM 671 N N . GLU A 1 84 ? -2.896 5.428 11.120 1.00 96.69 84 GLU A N 1
ATOM 672 C CA . GLU A 1 84 ? -1.883 5.294 12.171 1.00 96.69 84 GLU A CA 1
ATOM 673 C C . GLU A 1 84 ? -1.357 6.662 12.634 1.00 96.69 84 GLU A C 1
ATOM 675 O O . GLU A 1 84 ? -1.263 6.925 13.838 1.00 96.69 84 GLU A O 1
ATOM 680 N N . GLU A 1 85 ? -1.066 7.571 11.698 1.00 95.44 85 GLU A N 1
ATOM 681 C CA . GLU A 1 85 ? -0.640 8.936 12.015 1.00 95.44 85 GLU A CA 1
ATOM 682 C C . GLU A 1 85 ? -1.718 9.709 12.771 1.00 95.44 85 GLU A C 1
ATOM 684 O O . GLU A 1 85 ? -1.417 10.372 13.762 1.00 95.44 85 GLU A O 1
ATOM 689 N N . GLU A 1 86 ? -2.986 9.603 12.362 1.00 95.56 86 GLU A N 1
ATOM 690 C CA . GLU A 1 86 ? -4.091 10.231 13.087 1.00 95.56 86 GLU A CA 1
ATOM 691 C C . GLU A 1 86 ? -4.199 9.709 14.527 1.00 95.56 86 GLU A C 1
ATOM 693 O O . GLU A 1 86 ? -4.396 10.499 15.457 1.00 95.56 86 GLU A O 1
ATOM 698 N N . VAL A 1 87 ? -4.060 8.395 14.734 1.00 94.94 87 VAL A N 1
ATOM 699 C CA . VAL A 1 87 ? -4.059 7.790 16.074 1.00 94.94 87 VAL A CA 1
ATOM 700 C C . VAL A 1 87 ? -2.874 8.306 16.887 1.00 94.94 87 VAL A C 1
ATOM 702 O O . VAL A 1 87 ? -3.048 8.735 18.032 1.00 94.94 87 VAL A O 1
ATOM 705 N N . THR A 1 88 ? -1.687 8.332 16.288 1.00 93.31 88 THR A N 1
ATOM 706 C CA . THR A 1 88 ? -0.457 8.813 16.922 1.00 93.31 88 THR A CA 1
ATOM 707 C C . THR A 1 88 ? -0.568 10.281 17.319 1.00 93.31 88 THR A C 1
ATOM 709 O O . THR A 1 88 ? -0.300 10.630 18.469 1.00 93.31 88 THR A O 1
ATOM 712 N N . HIS A 1 89 ? -1.051 11.141 16.422 1.00 92.75 89 HIS A N 1
ATOM 713 C CA . HIS A 1 89 ? -1.251 12.566 16.685 1.00 92.75 89 HIS A CA 1
ATOM 714 C C . HIS A 1 89 ? -2.243 12.798 17.826 1.00 92.75 89 HIS A C 1
ATOM 716 O O . HIS A 1 89 ? -1.986 13.620 18.705 1.00 92.75 89 HIS A O 1
ATOM 722 N N . ARG A 1 90 ? -3.348 12.039 17.876 1.00 91.12 90 ARG A N 1
ATOM 723 C CA . ARG A 1 90 ? -4.301 12.110 18.996 1.00 91.12 90 ARG A CA 1
ATOM 724 C C . ARG A 1 90 ? -3.668 11.668 20.316 1.00 91.12 90 ARG A C 1
ATOM 726 O O . ARG A 1 90 ? -3.969 12.251 21.353 1.00 91.12 90 ARG A O 1
ATOM 733 N N . ARG A 1 91 ? -2.804 10.648 20.320 1.00 89.25 91 ARG A N 1
ATOM 734 C CA . ARG A 1 91 ? -2.104 10.204 21.542 1.00 89.25 91 ARG A CA 1
ATOM 735 C C . ARG A 1 91 ? -1.130 11.264 22.047 1.00 89.25 91 ARG A C 1
ATOM 737 O O . ARG A 1 91 ? -1.210 11.632 23.218 1.00 89.25 91 ARG A O 1
ATOM 744 N N . VAL A 1 92 ? -0.273 11.774 21.164 1.00 89.12 92 VAL A N 1
ATOM 745 C CA . VAL A 1 92 ? 0.720 12.808 21.493 1.00 89.12 92 VAL A CA 1
ATOM 746 C C . VAL A 1 92 ? 0.036 14.099 21.942 1.00 89.12 92 VAL A C 1
ATOM 748 O O . VAL A 1 92 ? 0.425 14.669 22.957 1.00 89.12 92 VAL A O 1
ATOM 751 N N . GLY A 1 93 ? -1.042 14.517 21.268 1.00 88.50 93 GLY A N 1
ATOM 752 C CA . GLY A 1 93 ? -1.844 15.678 21.672 1.00 88.50 93 GLY A CA 1
ATOM 753 C C . GLY A 1 93 ? -2.482 15.541 23.060 1.00 88.50 93 GLY A C 1
ATOM 754 O O . GLY A 1 93 ? -2.712 16.541 23.729 1.00 88.50 93 GLY A O 1
ATOM 755 N N . ASN A 1 94 ? -2.696 14.308 23.531 1.00 89.25 94 ASN A N 1
ATOM 756 C CA . ASN A 1 94 ? -3.164 14.001 24.885 1.00 89.25 94 ASN A CA 1
ATOM 757 C C . ASN A 1 94 ? -2.015 13.774 25.893 1.00 89.25 94 ASN A C 1
ATOM 759 O O . ASN A 1 94 ? -2.241 13.211 26.964 1.00 89.25 94 ASN A O 1
ATOM 763 N N . GLY A 1 95 ? -0.776 14.145 25.550 1.00 86.06 95 GLY A N 1
ATOM 764 C CA . GLY A 1 95 ? 0.400 14.010 26.418 1.00 86.06 95 GLY A CA 1
ATOM 765 C C . GLY A 1 95 ? 0.896 12.573 26.612 1.00 86.06 95 GLY A C 1
ATOM 766 O O . GLY A 1 95 ? 1.701 12.319 27.506 1.00 86.06 95 GLY A O 1
ATOM 767 N N . ARG A 1 96 ? 0.423 11.613 25.807 1.00 84.38 96 ARG A N 1
ATOM 768 C CA . ARG A 1 96 ? 0.874 10.213 25.868 1.00 84.38 96 ARG A CA 1
ATOM 769 C C . ARG A 1 96 ? 2.097 10.000 24.976 1.00 84.38 96 ARG A C 1
ATOM 771 O O . ARG A 1 96 ? 2.219 10.616 23.921 1.00 84.38 96 ARG A O 1
ATOM 778 N N . GLN A 1 97 ? 2.973 9.083 25.382 1.00 82.00 97 GLN A N 1
ATOM 779 C CA . GLN A 1 97 ? 4.158 8.713 24.604 1.00 82.00 97 GLN A CA 1
ATOM 780 C C . GLN A 1 97 ? 3.803 7.955 23.312 1.00 82.00 97 GLN A C 1
ATOM 782 O O . GLN A 1 97 ? 2.726 7.353 23.192 1.00 82.00 97 GLN A O 1
ATOM 787 N N . LEU A 1 98 ? 4.745 7.990 22.362 1.00 81.06 98 LEU A N 1
ATOM 788 C CA . LEU A 1 98 ? 4.738 7.178 21.144 1.00 81.06 98 LEU A CA 1
ATOM 789 C C . LEU A 1 98 ? 4.721 5.686 21.505 1.00 81.06 98 LEU A C 1
ATOM 791 O O . LEU A 1 98 ? 5.319 5.275 22.497 1.00 81.06 98 LEU A O 1
ATOM 795 N N . SER A 1 99 ? 3.995 4.887 20.728 1.00 81.44 99 SER A N 1
ATOM 796 C CA . SER A 1 99 ? 3.840 3.451 20.963 1.00 81.44 99 SER A CA 1
ATOM 797 C C . SER A 1 99 ? 3.356 2.761 19.695 1.00 81.44 99 SER A C 1
ATOM 799 O O . SER A 1 99 ? 2.493 3.300 19.000 1.00 81.44 99 SER A O 1
ATOM 801 N N . ASP A 1 100 ? 3.821 1.531 19.484 1.00 75.12 100 ASP A N 1
ATOM 802 C CA . ASP A 1 100 ? 3.388 0.648 18.392 1.00 75.12 100 ASP A CA 1
ATOM 803 C C . ASP A 1 100 ? 1.886 0.313 18.449 1.00 75.12 100 ASP A C 1
ATOM 805 O O . ASP A 1 100 ? 1.284 -0.080 17.453 1.00 75.12 100 ASP A O 1
ATOM 809 N N . GLY A 1 101 ? 1.225 0.568 19.587 1.00 87.69 101 GLY A N 1
ATOM 810 C CA . GLY A 1 101 ? -0.227 0.441 19.710 1.00 87.69 101 GLY A CA 1
ATOM 811 C C . GLY A 1 101 ? -1.019 1.380 18.789 1.00 87.69 101 GLY A C 1
ATOM 812 O O . GLY A 1 101 ? -2.224 1.197 18.640 1.00 87.69 101 GLY A O 1
ATOM 813 N N . SER A 1 102 ? -0.385 2.387 18.175 1.00 91.38 102 SER A N 1
ATOM 814 C CA . SER A 1 102 ? -1.024 3.189 17.124 1.00 91.38 102 SER A CA 1
ATOM 815 C C . SER A 1 102 ? -1.313 2.379 15.861 1.00 91.38 102 SER A C 1
ATOM 817 O O . SER A 1 102 ? -2.382 2.560 15.276 1.00 91.38 102 SER A O 1
ATOM 819 N N . LEU A 1 103 ? -0.398 1.486 15.468 1.00 91.38 103 LEU A N 1
ATOM 820 C CA . LEU A 1 103 ? -0.546 0.660 14.273 1.00 91.38 103 LEU A CA 1
ATOM 821 C C . LEU A 1 103 ? -1.640 -0.386 14.474 1.00 91.38 103 LEU A C 1
ATOM 823 O O . LEU A 1 103 ? -2.567 -0.454 13.672 1.00 91.38 103 LEU A O 1
ATOM 827 N N . GLU A 1 104 ? -1.598 -1.131 15.582 1.00 93.38 104 GLU A N 1
ATOM 828 C CA . GLU A 1 104 ? -2.663 -2.088 15.921 1.00 93.38 104 GLU A CA 1
ATOM 829 C C . GLU A 1 104 ? -4.028 -1.404 15.967 1.00 93.38 104 GLU A C 1
ATOM 831 O O . GLU A 1 104 ? -5.001 -1.874 15.378 1.00 93.38 104 GLU A O 1
ATOM 836 N N . ARG A 1 105 ? -4.091 -0.208 16.563 1.00 95.12 105 ARG A N 1
ATOM 837 C CA . ARG A 1 105 ? -5.336 0.554 16.587 1.00 95.12 105 ARG A CA 1
ATOM 838 C C . ARG A 1 105 ? -5.796 0.981 15.191 1.00 95.12 105 ARG A C 1
ATOM 840 O O . ARG A 1 105 ? -7.000 1.094 14.971 1.00 95.12 105 ARG A O 1
ATOM 847 N N . ALA A 1 106 ? -4.885 1.239 14.256 1.00 96.50 106 ALA A N 1
ATOM 848 C CA . ALA A 1 106 ? -5.242 1.548 12.875 1.00 96.50 106 ALA A CA 1
ATOM 849 C C . ALA A 1 106 ? -5.862 0.335 12.163 1.00 96.50 106 ALA A C 1
ATOM 851 O O . ALA A 1 106 ? -6.887 0.502 11.498 1.00 96.50 106 ALA A O 1
ATOM 852 N N . TYR A 1 107 ? -5.319 -0.872 12.370 1.00 96.50 107 TYR A N 1
ATOM 853 C CA . TYR A 1 107 ? -5.922 -2.118 11.876 1.00 96.50 107 TYR A CA 1
ATOM 854 C C . TYR A 1 107 ? -7.333 -2.323 12.435 1.00 96.50 107 TYR A C 1
ATOM 856 O O . TYR A 1 107 ? -8.274 -2.532 11.668 1.00 96.50 107 TYR A O 1
ATOM 864 N N . GLU A 1 108 ? -7.511 -2.157 13.746 1.00 96.00 108 GLU A N 1
ATOM 865 C CA . GLU A 1 108 ? -8.826 -2.277 14.382 1.00 96.00 108 GLU A CA 1
ATOM 866 C C . GLU A 1 108 ? -9.833 -1.255 13.834 1.00 96.00 108 GLU A C 1
ATOM 868 O O . GLU A 1 108 ? -11.001 -1.578 13.629 1.00 96.00 108 GLU A O 1
ATOM 873 N N . LEU A 1 109 ? -9.406 -0.012 13.586 1.00 95.81 109 LEU A N 1
ATOM 874 C CA . LEU A 1 109 ? -10.283 1.044 13.072 1.00 95.81 109 LEU A CA 1
ATOM 875 C C . LEU A 1 109 ? -10.700 0.817 11.613 1.00 95.81 109 LEU A C 1
ATOM 877 O O . LEU A 1 109 ? -11.833 1.142 11.248 1.00 95.81 109 LEU A O 1
ATOM 881 N N . LEU A 1 110 ? -9.790 0.308 10.780 1.00 96.62 110 LEU A N 1
ATOM 882 C CA . LEU A 1 110 ? -10.042 0.094 9.354 1.00 96.62 110 LEU A CA 1
ATOM 883 C C . LEU A 1 110 ? -10.776 -1.220 9.083 1.00 96.62 110 LEU A C 1
ATOM 885 O O . LEU A 1 110 ? -11.729 -1.234 8.303 1.00 96.62 110 LEU A O 1
ATOM 889 N N . TYR A 1 111 ? -10.365 -2.299 9.747 1.00 96.44 111 TYR A N 1
ATOM 890 C CA . TYR A 1 111 ? -10.769 -3.666 9.407 1.00 96.44 111 TYR A CA 1
ATOM 891 C C . TYR A 1 111 ? -11.542 -4.377 10.526 1.00 96.44 111 TYR A C 1
ATOM 893 O O . TYR A 1 111 ? -12.089 -5.458 10.305 1.00 96.44 111 TYR A O 1
ATOM 901 N N . GLY A 1 112 ? -11.622 -3.771 11.714 1.00 95.69 112 GLY A N 1
ATOM 902 C CA . GLY A 1 112 ? -12.418 -4.268 12.838 1.00 95.69 112 GLY A CA 1
ATOM 903 C C . GLY A 1 112 ? -11.737 -5.314 13.721 1.00 95.69 112 GLY A C 1
ATOM 904 O O . GLY A 1 112 ? -12.369 -5.766 14.669 1.00 95.69 112 GLY A O 1
ATOM 905 N N . ASN A 1 113 ? -10.486 -5.693 13.442 1.00 96.31 113 ASN A N 1
ATOM 906 C CA . ASN A 1 113 ? -9.728 -6.706 14.189 1.00 96.31 113 ASN A CA 1
ATOM 907 C C . ASN A 1 113 ? -8.239 -6.328 14.281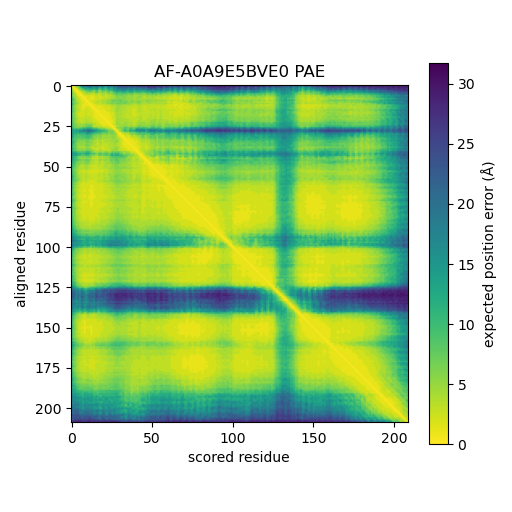 1.00 96.31 113 ASN A C 1
ATOM 909 O O . ASN A 1 113 ? -7.791 -5.413 13.584 1.00 96.31 113 ASN A O 1
ATOM 913 N N . THR A 1 114 ? -7.478 -7.034 15.121 1.00 95.25 114 THR A N 1
ATOM 914 C CA . THR A 1 114 ? -6.020 -6.842 15.226 1.00 95.25 114 THR A CA 1
ATOM 915 C C . THR A 1 114 ? -5.301 -7.373 13.988 1.00 95.25 114 THR A C 1
ATOM 917 O O . THR A 1 114 ? -5.826 -8.235 13.272 1.00 95.25 114 THR A O 1
ATOM 920 N N . ARG A 1 115 ? -4.071 -6.904 13.734 1.00 93.75 115 ARG A N 1
ATOM 921 C CA . ARG A 1 115 ? -3.281 -7.398 12.592 1.00 93.75 115 ARG A CA 1
ATOM 922 C C . ARG A 1 115 ? -3.064 -8.908 12.671 1.00 93.75 115 ARG A C 1
ATOM 924 O O . ARG A 1 115 ? -3.152 -9.589 11.655 1.00 93.75 115 ARG A O 1
ATOM 931 N N . GLU A 1 116 ? -2.793 -9.424 13.867 1.00 91.81 116 GLU A N 1
ATOM 932 C CA . GLU A 1 116 ? -2.546 -10.850 14.100 1.00 91.81 116 GLU A CA 1
ATOM 933 C C . GLU A 1 116 ? -3.768 -11.716 13.760 1.00 91.81 116 GLU A C 1
ATOM 935 O O . GLU A 1 116 ? -3.632 -12.723 13.066 1.00 91.81 116 GLU A O 1
ATOM 940 N N . GLN A 1 117 ? -4.965 -11.297 14.181 1.00 94.25 117 GLN A N 1
ATOM 941 C CA . GLN A 1 117 ? -6.213 -12.000 13.863 1.00 94.25 117 GLN A CA 1
ATOM 942 C C . GLN A 1 117 ? -6.487 -11.992 12.359 1.00 94.25 117 GLN A C 1
ATOM 944 O O . GLN A 1 117 ? -6.731 -13.041 11.772 1.00 94.25 117 GLN A O 1
ATOM 949 N N . LEU A 1 118 ? -6.360 -10.822 11.724 1.00 95.31 118 LEU A N 1
ATOM 950 C CA . LEU A 1 118 ? -6.544 -10.666 10.280 1.00 95.31 118 LEU A CA 1
ATOM 951 C C . LEU A 1 118 ? -5.542 -11.507 9.486 1.00 95.31 118 LEU A C 1
ATOM 953 O O . LEU A 1 118 ? -5.901 -12.095 8.472 1.00 95.31 118 LEU A O 1
ATOM 957 N N . TRP A 1 119 ? -4.293 -11.584 9.945 1.00 92.06 119 TRP A N 1
ATOM 958 C CA . TRP A 1 119 ? -3.283 -12.442 9.334 1.00 92.06 119 TRP A CA 1
ATOM 959 C C . TRP A 1 119 ? -3.638 -13.926 9.485 1.00 92.06 119 TRP A C 1
ATOM 961 O O . TRP A 1 119 ? -3.439 -14.707 8.558 1.00 92.06 119 TRP A O 1
ATOM 971 N N . GLY A 1 120 ? -4.188 -14.325 10.635 1.00 90.56 120 GLY A N 1
ATOM 972 C CA . GLY A 1 120 ? -4.725 -15.668 10.852 1.00 90.56 120 GLY A CA 1
ATOM 973 C C . GLY A 1 120 ? -5.846 -16.017 9.870 1.00 90.56 120 GLY A C 1
ATOM 974 O O . GLY A 1 120 ? -5.775 -17.060 9.219 1.00 90.56 120 GLY A O 1
ATOM 975 N N . ASP A 1 121 ? -6.821 -15.119 9.715 1.00 92.06 121 ASP A N 1
ATOM 976 C CA . ASP A 1 121 ? -7.940 -15.268 8.775 1.00 92.06 121 ASP A CA 1
ATOM 977 C C . ASP A 1 121 ? -7.444 -15.336 7.325 1.00 92.06 121 ASP A C 1
ATOM 979 O O . ASP A 1 121 ? -7.811 -16.246 6.580 1.00 92.06 121 ASP A O 1
ATOM 983 N N . PHE A 1 122 ? -6.529 -14.436 6.953 1.00 90.12 122 PHE A N 1
ATOM 984 C CA . PHE A 1 122 ? -5.863 -14.451 5.656 1.00 90.12 122 PHE A CA 1
ATOM 985 C C . PHE A 1 122 ? -5.173 -15.790 5.407 1.00 90.12 122 PHE A C 1
ATOM 987 O O . PHE A 1 122 ? -5.375 -16.388 4.359 1.00 90.12 122 PHE A O 1
ATOM 994 N N . LYS A 1 123 ? -4.401 -16.319 6.363 1.00 85.19 123 LYS A N 1
ATOM 995 C CA . LYS A 1 123 ? -3.748 -17.625 6.200 1.00 85.19 123 LYS A CA 1
ATOM 996 C C . LYS A 1 123 ? -4.745 -18.769 6.062 1.00 85.19 123 LYS A C 1
ATOM 998 O O . LYS A 1 123 ? -4.451 -19.719 5.344 1.00 85.19 123 LYS A O 1
ATOM 1003 N N . LEU A 1 124 ? -5.896 -18.707 6.726 1.00 84.31 124 LEU A N 1
ATOM 1004 C CA . LEU A 1 124 ? -6.926 -19.732 6.593 1.00 84.31 124 LEU A CA 1
ATOM 1005 C C . LEU A 1 124 ? -7.557 -19.695 5.195 1.00 84.31 124 LEU A C 1
ATOM 1007 O O . LEU A 1 124 ? -7.639 -20.723 4.532 1.00 84.31 124 LEU A O 1
ATOM 1011 N N . GLU A 1 125 ? -7.943 -18.515 4.718 1.00 81.56 125 GLU A N 1
ATOM 1012 C CA . GLU A 1 125 ? -8.578 -18.342 3.408 1.00 81.56 125 GLU A CA 1
ATOM 1013 C C . GLU A 1 125 ? -7.585 -18.570 2.256 1.00 81.56 125 GLU A C 1
ATOM 1015 O O . GLU A 1 125 ? -7.837 -19.332 1.321 1.00 81.56 125 GLU A O 1
ATOM 1020 N N . PHE A 1 126 ? -6.401 -17.970 2.355 1.00 68.19 126 PHE A N 1
ATOM 1021 C CA . PHE A 1 126 ? -5.344 -18.069 1.354 1.00 68.19 126 PHE A CA 1
ATOM 1022 C C . PHE A 1 126 ? -4.647 -19.431 1.392 1.00 68.19 126 PHE A C 1
ATOM 1024 O O . PHE A 1 126 ? -4.285 -19.950 0.342 1.00 68.19 126 PHE A O 1
ATOM 1031 N N . GLY A 1 127 ? -4.515 -20.059 2.565 1.00 55.81 127 GLY A N 1
ATOM 1032 C CA . GLY A 1 127 ? -4.001 -21.423 2.731 1.00 55.81 127 GLY A CA 1
ATOM 1033 C C . GLY A 1 127 ? -4.920 -22.492 2.137 1.00 55.81 127 GLY A C 1
ATOM 1034 O O . GLY A 1 127 ? -4.431 -23.491 1.614 1.00 55.81 127 GLY A O 1
ATOM 1035 N N . VAL A 1 128 ? -6.238 -22.257 2.118 1.00 47.16 128 VAL A N 1
ATOM 1036 C CA . VAL A 1 128 ? -7.206 -23.110 1.403 1.00 47.16 128 VAL A CA 1
ATOM 1037 C C . VAL A 1 128 ? -7.057 -22.974 -0.120 1.00 47.16 128 VAL A C 1
ATOM 1039 O O . VAL A 1 128 ? -7.190 -23.963 -0.841 1.00 47.16 128 VAL A O 1
ATOM 1042 N N . HIS A 1 129 ? -6.695 -21.791 -0.626 1.00 43.09 129 HIS A N 1
ATOM 1043 C CA . HIS A 1 129 ? -6.353 -21.583 -2.042 1.00 43.09 129 HIS A CA 1
ATOM 1044 C C . HIS A 1 129 ? -4.905 -21.974 -2.400 1.00 43.09 129 HIS A C 1
ATOM 1046 O O . HIS A 1 129 ? -4.596 -22.222 -3.568 1.00 43.09 129 HIS A O 1
ATOM 1052 N N . ALA A 1 130 ? -4.028 -22.085 -1.402 1.00 42.06 130 ALA A N 1
ATOM 1053 C CA . ALA A 1 130 ? -2.620 -22.446 -1.513 1.00 42.06 130 ALA A CA 1
ATOM 1054 C C . ALA A 1 130 ? -2.343 -23.896 -1.084 1.00 42.06 130 ALA A C 1
ATOM 1056 O O . ALA A 1 130 ? -1.279 -24.191 -0.539 1.00 42.06 130 ALA A O 1
ATOM 1057 N N . ALA A 1 131 ? -3.207 -24.843 -1.467 1.00 35.94 131 ALA A N 1
ATOM 1058 C CA . ALA A 1 131 ? -2.780 -26.226 -1.712 1.00 35.94 131 ALA A CA 1
ATOM 1059 C C . ALA A 1 131 ? -1.823 -26.290 -2.930 1.00 35.94 131 ALA A C 1
ATOM 1061 O O . ALA A 1 131 ? -2.030 -27.033 -3.887 1.00 35.94 131 ALA A O 1
ATOM 1062 N N . ARG A 1 132 ? -0.786 -25.447 -2.935 1.00 48.50 132 ARG A N 1
ATOM 1063 C CA . ARG A 1 132 ? 0.308 -25.433 -3.897 1.00 48.50 132 ARG A CA 1
ATOM 1064 C C . ARG A 1 132 ? 1.534 -25.985 -3.190 1.00 48.50 132 ARG A C 1
ATOM 1066 O O . ARG A 1 132 ? 1.965 -25.460 -2.166 1.00 48.50 132 ARG A O 1
ATOM 1073 N N . GLU A 1 133 ? 2.106 -27.037 -3.763 1.00 37.41 133 GLU A N 1
ATOM 1074 C CA . GLU A 1 133 ? 3.393 -27.587 -3.348 1.00 37.41 133 GLU A CA 1
ATOM 1075 C C . GLU A 1 133 ? 4.452 -26.472 -3.293 1.00 37.41 133 GLU A C 1
ATOM 1077 O O . GLU A 1 133 ? 4.883 -25.947 -4.325 1.00 37.41 133 GLU A O 1
ATOM 1082 N N . GLY A 1 134 ? 4.876 -26.102 -2.080 1.00 46.06 134 GLY A N 1
ATOM 1083 C CA . GLY A 1 134 ? 6.071 -25.283 -1.878 1.00 46.06 134 GLY A CA 1
ATOM 1084 C C . GLY A 1 134 ? 5.944 -24.028 -1.020 1.00 46.06 134 GLY A C 1
ATOM 1085 O O . GLY A 1 134 ? 6.970 -23.374 -0.866 1.00 46.06 134 GLY A O 1
ATOM 1086 N N . TRP A 1 135 ? 4.784 -23.697 -0.438 1.00 44.47 135 TRP A N 1
ATOM 1087 C CA . TRP A 1 135 ? 4.713 -22.630 0.575 1.00 44.47 135 TRP A CA 1
ATOM 1088 C C . TRP A 1 135 ? 5.493 -23.080 1.820 1.00 44.47 135 TRP A C 1
ATOM 1090 O O . TRP A 1 135 ? 5.068 -23.981 2.547 1.00 44.47 135 TRP A O 1
ATOM 1100 N N . ARG A 1 136 ? 6.703 -22.544 2.015 1.00 48.72 136 ARG A N 1
ATOM 1101 C CA . ARG A 1 136 ? 7.557 -22.870 3.166 1.00 48.72 136 ARG A CA 1
ATOM 1102 C C . ARG A 1 136 ? 7.334 -21.796 4.228 1.00 48.72 136 ARG A C 1
ATOM 1104 O O . ARG A 1 136 ? 7.187 -20.632 3.890 1.00 48.72 136 ARG A O 1
ATOM 1111 N N . HIS A 1 137 ? 7.443 -22.138 5.514 1.00 45.81 137 HIS A N 1
ATOM 1112 C CA . HIS A 1 137 ? 7.434 -21.164 6.629 1.00 45.81 137 HIS A CA 1
ATOM 1113 C C . HIS A 1 137 ? 8.416 -19.983 6.463 1.00 45.81 137 HIS A C 1
ATOM 1115 O O . HIS A 1 137 ? 8.293 -18.964 7.130 1.00 45.81 137 HIS A O 1
ATOM 1121 N N . ARG A 1 138 ? 9.396 -20.099 5.557 1.00 41.00 138 ARG A N 1
ATOM 1122 C CA . ARG A 1 138 ? 10.313 -19.018 5.177 1.00 41.00 138 ARG A CA 1
ATOM 1123 C C . ARG A 1 138 ? 9.606 -17.835 4.494 1.00 41.00 138 ARG A C 1
ATOM 1125 O O . ARG A 1 138 ? 10.124 -16.726 4.555 1.00 41.00 138 ARG A O 1
ATOM 1132 N N . ASP A 1 139 ? 8.439 -18.057 3.896 1.00 53.78 139 ASP A N 1
ATOM 1133 C CA . ASP A 1 139 ? 7.713 -17.065 3.100 1.00 53.78 139 ASP A CA 1
ATOM 1134 C C . ASP A 1 139 ? 6.658 -16.297 3.921 1.00 53.78 139 ASP A C 1
ATOM 1136 O O . ASP A 1 139 ? 6.036 -15.371 3.401 1.00 53.78 139 ASP A O 1
ATOM 1140 N N . GLU A 1 140 ? 6.486 -16.612 5.217 1.00 56.38 140 GLU A N 1
ATOM 1141 C CA . GLU A 1 140 ? 5.499 -15.964 6.107 1.00 56.38 140 GLU A CA 1
ATOM 1142 C C . GLU A 1 140 ? 5.735 -14.453 6.289 1.00 56.38 140 GLU A C 1
ATOM 1144 O O . GLU A 1 140 ? 4.811 -13.744 6.669 1.00 56.38 140 GLU A O 1
ATOM 1149 N N . HIS A 1 141 ? 6.923 -13.944 5.947 1.00 62.22 141 HIS A N 1
ATOM 1150 C CA . HIS A 1 141 ? 7.249 -12.510 5.961 1.00 62.22 141 HIS A CA 1
ATOM 1151 C C . HIS A 1 141 ? 7.911 -12.032 4.663 1.00 62.22 141 HIS A C 1
ATOM 1153 O O . HIS A 1 141 ? 8.679 -11.070 4.661 1.00 62.22 141 HIS A O 1
ATOM 1159 N N . SER A 1 142 ? 7.658 -12.720 3.546 1.00 76.31 142 SER A N 1
ATOM 1160 C CA . SER A 1 142 ? 8.115 -12.220 2.251 1.00 76.31 142 SER A CA 1
ATOM 1161 C C . SER A 1 142 ? 7.368 -10.930 1.890 1.00 76.31 142 SER A C 1
ATOM 1163 O O . SER A 1 142 ? 6.197 -10.764 2.239 1.00 76.31 142 SER A O 1
ATOM 1165 N N . LEU A 1 143 ? 8.020 -10.029 1.149 1.00 76.69 143 LEU A N 1
ATOM 1166 C CA . LEU A 1 143 ? 7.371 -8.813 0.648 1.00 76.69 143 LEU A CA 1
ATOM 1167 C C . LEU A 1 143 ? 6.103 -9.147 -0.159 1.00 76.69 143 LEU A C 1
ATOM 1169 O O . LEU A 1 143 ? 5.087 -8.477 -0.013 1.00 76.69 143 LEU A O 1
ATOM 1173 N N . ALA A 1 144 ? 6.141 -10.230 -0.940 1.00 80.12 144 ALA A N 1
ATOM 1174 C CA . ALA A 1 144 ? 4.996 -10.703 -1.712 1.00 80.12 144 ALA A CA 1
ATOM 1175 C C . ALA A 1 144 ? 3.823 -11.136 -0.814 1.00 80.12 144 ALA A C 1
A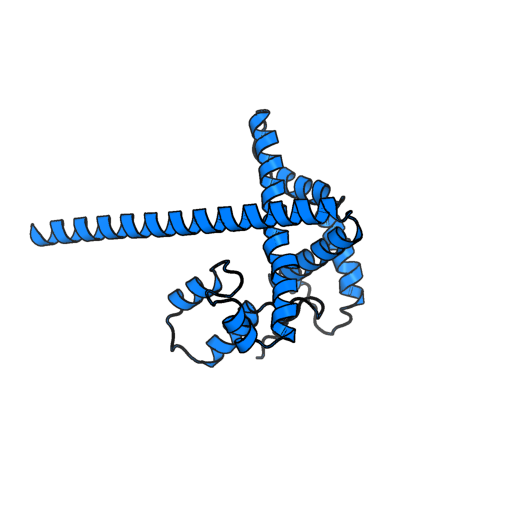TOM 1177 O O . ALA A 1 144 ? 2.671 -10.833 -1.118 1.00 80.12 144 ALA A O 1
ATOM 1178 N N . SER A 1 145 ? 4.103 -11.799 0.312 1.00 82.12 145 SER A N 1
ATOM 1179 C CA . SER A 1 145 ? 3.079 -12.207 1.283 1.00 82.12 145 SER A CA 1
ATOM 1180 C C . SER A 1 145 ? 2.424 -10.998 1.957 1.00 82.12 145 SER A C 1
ATOM 1182 O O . SER A 1 145 ? 1.211 -10.985 2.148 1.00 82.12 145 SER A O 1
ATOM 1184 N N . GLU A 1 146 ? 3.201 -9.958 2.272 1.00 87.75 146 GLU A N 1
ATOM 1185 C CA . GLU A 1 146 ? 2.684 -8.706 2.845 1.00 87.75 146 GLU A CA 1
ATOM 1186 C C . GLU A 1 146 ? 1.837 -7.909 1.835 1.00 87.75 146 GLU A C 1
ATOM 1188 O O . GLU A 1 146 ? 0.777 -7.381 2.186 1.00 87.75 146 GLU A O 1
ATOM 1193 N N . GLU A 1 147 ? 2.244 -7.852 0.561 1.00 89.56 147 GLU A N 1
ATOM 1194 C CA . GLU A 1 147 ? 1.433 -7.250 -0.508 1.00 89.56 147 GLU A CA 1
ATOM 1195 C C . GLU A 1 147 ? 0.133 -8.038 -0.737 1.00 89.56 147 GLU A C 1
ATOM 1197 O O . GLU A 1 147 ? -0.936 -7.439 -0.885 1.00 89.56 147 GLU A O 1
ATOM 1202 N N . ALA A 1 148 ? 0.193 -9.374 -0.703 1.00 90.31 148 ALA A N 1
ATOM 1203 C CA . ALA A 1 148 ? -0.981 -10.233 -0.829 1.00 90.31 148 ALA A CA 1
ATOM 1204 C C . ALA A 1 148 ? -1.962 -10.067 0.334 1.00 90.31 148 ALA A C 1
ATOM 1206 O O . ALA A 1 148 ? -3.169 -9.946 0.111 1.00 90.31 148 ALA A O 1
ATOM 1207 N N . PHE A 1 149 ? -1.448 -9.989 1.560 1.00 92.56 149 PHE A N 1
ATOM 1208 C CA . PHE A 1 149 ? -2.252 -9.690 2.738 1.00 92.56 149 PHE A CA 1
ATOM 1209 C C . PHE A 1 149 ? -2.903 -8.311 2.647 1.00 92.56 149 PHE A C 1
ATOM 1211 O O . PHE A 1 149 ? -4.099 -8.176 2.894 1.00 92.56 149 PHE A O 1
ATOM 1218 N N . THR A 1 150 ? -2.153 -7.297 2.216 1.00 95.00 150 THR A N 1
ATOM 1219 C CA . THR A 1 150 ? -2.694 -5.949 1.995 1.00 95.00 150 THR A CA 1
ATOM 1220 C C . THR A 1 150 ? -3.833 -5.975 0.972 1.00 95.00 150 THR A C 1
ATOM 1222 O O . THR A 1 150 ? -4.897 -5.410 1.219 1.00 95.00 150 THR A O 1
ATOM 1225 N N . TYR A 1 151 ? -3.648 -6.672 -0.152 1.00 95.25 151 TYR A N 1
ATOM 1226 C CA . TYR A 1 151 ? -4.693 -6.799 -1.166 1.00 95.25 151 TYR A CA 1
ATOM 1227 C C . TYR A 1 151 ? -5.943 -7.506 -0.628 1.00 95.25 151 TYR A C 1
ATOM 1229 O O . TYR A 1 151 ? -7.071 -7.115 -0.931 1.00 95.25 151 TYR A O 1
ATOM 1237 N N . TRP A 1 152 ? -5.760 -8.532 0.205 1.00 95.25 152 TRP A N 1
ATOM 1238 C CA . TRP A 1 152 ? -6.865 -9.198 0.887 1.00 95.25 152 TRP A CA 1
ATOM 1239 C C . TRP A 1 152 ? -7.604 -8.254 1.848 1.00 95.25 152 TRP A C 1
ATOM 1241 O O . TRP A 1 152 ? -8.832 -8.201 1.811 1.00 95.25 152 TRP A O 1
ATOM 1251 N N . LEU A 1 153 ? -6.888 -7.436 2.629 1.00 96.81 153 LEU A N 1
ATOM 1252 C CA . LEU A 1 153 ? -7.489 -6.416 3.499 1.00 96.81 153 LEU A CA 1
ATOM 1253 C C . LEU A 1 153 ? -8.298 -5.383 2.714 1.00 96.81 153 LEU A C 1
ATOM 1255 O O . LEU A 1 153 ? -9.396 -5.014 3.135 1.00 96.81 153 LEU A O 1
ATOM 1259 N N . PHE A 1 154 ? -7.798 -4.960 1.551 1.00 97.00 154 PHE A N 1
ATOM 1260 C CA . PHE A 1 154 ? -8.554 -4.105 0.646 1.00 97.00 154 PHE A CA 1
ATOM 1261 C C . PHE A 1 154 ? -9.881 -4.761 0.253 1.00 97.00 154 PHE A C 1
ATOM 1263 O O . PHE A 1 154 ? -10.931 -4.133 0.392 1.00 97.00 154 PHE A O 1
ATOM 1270 N N . LYS A 1 155 ? -9.866 -6.030 -0.180 1.00 95.81 155 LYS A N 1
ATOM 1271 C CA . LYS A 1 155 ? -11.095 -6.761 -0.535 1.00 95.81 155 LYS A CA 1
ATOM 1272 C C . LYS A 1 155 ? -12.049 -6.883 0.655 1.00 95.81 155 LYS A C 1
ATOM 1274 O O . LYS A 1 155 ? -13.233 -6.584 0.515 1.00 95.81 155 LYS A O 1
ATOM 1279 N N . LEU A 1 156 ? -11.525 -7.210 1.835 1.00 95.69 156 LEU A N 1
ATOM 1280 C CA . LEU A 1 156 ? -12.289 -7.264 3.080 1.00 95.69 156 LEU A CA 1
ATOM 1281 C C . LEU A 1 156 ? -12.975 -5.923 3.387 1.00 95.69 156 LEU A C 1
ATOM 1283 O O . LEU A 1 156 ? -14.154 -5.883 3.744 1.00 95.69 156 LEU A O 1
ATOM 1287 N N . ARG A 1 157 ? -12.251 -4.808 3.242 1.00 95.75 157 ARG A N 1
ATOM 1288 C CA . ARG A 1 157 ? -12.789 -3.458 3.454 1.00 95.75 157 ARG A CA 1
ATOM 1289 C C . ARG A 1 157 ? -13.851 -3.111 2.418 1.00 95.75 157 ARG A C 1
ATOM 1291 O O . ARG A 1 157 ? -14.860 -2.511 2.789 1.00 95.75 157 ARG A O 1
ATOM 1298 N N . MET A 1 158 ? -13.627 -3.484 1.159 1.00 94.94 158 MET A N 1
ATOM 1299 C CA . MET A 1 158 ? -14.563 -3.270 0.057 1.00 94.94 158 MET A CA 1
ATOM 1300 C C . MET A 1 158 ? -15.892 -3.997 0.265 1.00 94.94 158 MET A C 1
ATOM 1302 O O . MET A 1 158 ? -16.936 -3.457 -0.081 1.00 94.94 158 MET A O 1
ATOM 1306 N N . GLU A 1 159 ? -15.857 -5.191 0.851 1.00 95.25 159 GLU A N 1
ATOM 1307 C CA . GLU A 1 159 ? -17.055 -5.970 1.166 1.00 95.25 159 GLU A CA 1
ATOM 1308 C C . GLU A 1 159 ? -17.800 -5.427 2.396 1.00 95.25 159 GLU A C 1
ATOM 1310 O O . GLU A 1 159 ? -19.027 -5.348 2.405 1.00 95.25 159 GLU A O 1
ATOM 1315 N N . LYS A 1 160 ? -17.065 -5.029 3.444 1.00 94.00 160 LYS A N 1
ATOM 1316 C CA . LYS A 1 160 ? -17.643 -4.646 4.745 1.00 94.00 160 LYS A CA 1
ATOM 1317 C C . LYS A 1 160 ? -18.054 -3.176 4.866 1.00 94.00 160 LYS A C 1
ATOM 1319 O O . LYS A 1 160 ? -18.707 -2.814 5.845 1.00 94.00 160 LYS A O 1
ATOM 1324 N N . SER A 1 161 ? -17.638 -2.314 3.941 1.00 93.81 161 SER A N 1
ATOM 1325 C CA . SER A 1 161 ? -17.865 -0.865 4.023 1.00 93.81 161 SER A CA 1
ATOM 1326 C C . SER A 1 161 ? -18.931 -0.398 3.040 1.00 93.81 161 SER A C 1
ATOM 1328 O O . SER A 1 161 ? -19.041 -0.908 1.930 1.00 93.81 161 SER A O 1
ATOM 1330 N N . ASP A 1 162 ? -19.691 0.628 3.419 1.00 95.81 162 ASP A N 1
ATOM 1331 C CA . ASP A 1 162 ? -20.596 1.291 2.486 1.00 95.81 162 ASP A CA 1
ATOM 1332 C C . ASP A 1 162 ? -19.818 2.106 1.422 1.00 95.81 162 ASP A C 1
ATOM 1334 O O . ASP A 1 162 ? -18.668 2.510 1.654 1.00 95.81 162 ASP A O 1
ATOM 1338 N N . PRO A 1 163 ? -20.431 2.405 0.259 1.00 95.31 163 PRO A N 1
ATOM 1339 C CA . PRO A 1 163 ? -19.761 3.128 -0.823 1.00 95.31 163 PRO A CA 1
ATOM 1340 C C . PRO A 1 163 ? -19.211 4.509 -0.435 1.00 95.31 163 PRO A C 1
ATOM 1342 O O . PRO A 1 163 ? -18.186 4.936 -0.974 1.00 95.31 163 PRO A O 1
ATOM 1345 N N . ALA A 1 164 ? -19.861 5.222 0.492 1.00 96.62 164 ALA A N 1
ATOM 1346 C CA . ALA A 1 164 ? -19.403 6.542 0.913 1.00 96.62 164 ALA A CA 1
ATOM 1347 C C . ALA A 1 164 ? -18.141 6.433 1.776 1.00 96.62 164 ALA A C 1
ATOM 1349 O O . ALA A 1 164 ? -17.190 7.198 1.573 1.00 96.62 164 ALA A O 1
ATOM 1350 N N . LYS A 1 165 ? -18.094 5.450 2.685 1.00 95.75 165 LYS A N 1
ATOM 1351 C CA . LYS A 1 165 ? -16.893 5.132 3.462 1.00 95.75 165 LYS A CA 1
ATOM 1352 C C . LYS A 1 165 ? -15.736 4.723 2.555 1.00 95.75 165 LYS A C 1
ATOM 1354 O O . LYS A 1 165 ? -14.659 5.303 2.680 1.00 95.75 165 LYS A O 1
ATOM 1359 N N . ILE A 1 166 ? -15.970 3.827 1.591 1.00 95.81 166 ILE A N 1
ATOM 1360 C CA . ILE A 1 166 ? -14.955 3.408 0.608 1.00 95.81 166 ILE A CA 1
ATOM 1361 C C . ILE A 1 166 ? -14.356 4.627 -0.095 1.00 95.81 166 ILE A C 1
ATOM 1363 O O . ILE A 1 166 ? -13.144 4.826 -0.058 1.00 95.81 166 ILE A O 1
ATOM 1367 N N . ALA A 1 167 ? -15.196 5.490 -0.673 1.00 95.69 167 ALA A N 1
ATOM 1368 C CA . ALA A 1 167 ? -14.726 6.669 -1.394 1.00 95.69 167 ALA A CA 1
ATOM 1369 C C . ALA A 1 167 ? -13.950 7.648 -0.493 1.00 95.69 167 ALA A C 1
ATOM 1371 O O . ALA A 1 167 ? -12.962 8.250 -0.926 1.00 95.69 167 ALA A O 1
ATOM 1372 N N . SER A 1 168 ? -14.390 7.823 0.757 1.00 97.62 168 SER A N 1
ATOM 1373 C CA . SER A 1 168 ? -13.717 8.679 1.739 1.00 97.62 168 SER A CA 1
ATOM 1374 C C . SER A 1 168 ? -12.328 8.148 2.089 1.00 97.62 168 SER A C 1
ATOM 1376 O O . SER A 1 168 ? -11.341 8.886 2.023 1.00 97.62 168 SER A O 1
ATOM 1378 N N . ASP A 1 169 ? -12.241 6.859 2.397 1.00 97.38 169 ASP A N 1
ATOM 1379 C CA . ASP A 1 169 ? -11.000 6.198 2.778 1.00 97.38 169 ASP A CA 1
ATOM 1380 C C . ASP A 1 169 ? -10.022 6.130 1.597 1.00 97.38 169 ASP A C 1
ATOM 1382 O O . ASP A 1 169 ? -8.851 6.471 1.748 1.00 97.38 169 ASP A O 1
ATOM 1386 N N . THR A 1 170 ? -10.492 5.822 0.383 1.00 96.62 170 THR A N 1
ATOM 1387 C CA . THR A 1 170 ? -9.654 5.877 -0.826 1.00 96.62 170 THR A CA 1
ATOM 1388 C C . THR A 1 170 ? -9.094 7.284 -1.047 1.00 96.62 170 THR A C 1
ATOM 1390 O O . THR A 1 170 ? -7.904 7.441 -1.322 1.00 96.62 170 THR A O 1
ATOM 1393 N N . ARG A 1 171 ? -9.907 8.336 -0.857 1.00 98.00 171 ARG A N 1
ATOM 1394 C CA . ARG A 1 171 ? -9.434 9.730 -0.937 1.00 98.00 171 ARG A CA 1
ATOM 1395 C C . ARG A 1 171 ? -8.377 10.029 0.126 1.00 98.00 171 ARG A C 1
ATOM 1397 O O . ARG A 1 171 ? -7.394 10.705 -0.174 1.00 98.00 171 ARG A O 1
ATOM 1404 N N . LYS A 1 172 ? -8.555 9.525 1.352 1.00 98.12 172 LYS A N 1
ATOM 1405 C CA . LYS A 1 172 ? -7.575 9.667 2.438 1.00 98.12 172 LYS A CA 1
ATOM 1406 C C . LYS A 1 172 ? -6.250 8.984 2.086 1.00 98.12 172 LYS A C 1
ATOM 1408 O O . LYS A 1 172 ? -5.202 9.616 2.234 1.00 98.12 172 LYS A O 1
ATOM 1413 N N . GLY A 1 173 ? -6.299 7.751 1.579 1.00 97.06 173 GLY A N 1
ATOM 1414 C CA . GLY A 1 173 ? -5.125 6.997 1.132 1.00 97.06 173 GLY A CA 1
ATOM 1415 C C . GLY A 1 173 ? -4.365 7.718 0.018 1.00 97.06 173 GLY A C 1
ATOM 1416 O O . GLY A 1 173 ? -3.170 7.968 0.155 1.00 97.06 173 GLY A O 1
ATOM 1417 N N . LEU A 1 174 ? -5.065 8.170 -1.029 1.00 96.00 174 LEU A N 1
ATOM 1418 C CA . LEU A 1 174 ? -4.470 8.950 -2.125 1.00 96.00 174 LEU A CA 1
ATOM 1419 C C . LEU A 1 174 ? -3.829 10.256 -1.633 1.00 96.00 174 LEU A C 1
ATOM 1421 O O . LEU A 1 174 ? -2.702 10.581 -2.002 1.00 96.00 174 LEU A O 1
ATOM 1425 N N . ALA A 1 175 ? -4.514 10.995 -0.755 1.00 96.75 175 ALA A N 1
ATOM 1426 C CA . ALA A 1 175 ? -3.982 12.233 -0.189 1.00 96.75 175 ALA A CA 1
ATOM 1427 C C . ALA A 1 175 ? -2.752 11.994 0.700 1.00 96.75 175 ALA A C 1
ATOM 1429 O O . ALA A 1 175 ? -1.897 12.872 0.838 1.00 96.75 175 ALA A O 1
ATOM 1430 N N . LYS A 1 176 ? -2.655 10.834 1.356 1.00 95.94 176 LYS A N 1
ATOM 1431 C CA . LYS A 1 176 ? -1.461 10.449 2.112 1.00 95.94 176 LYS A CA 1
ATOM 1432 C C . LYS A 1 176 ? -0.309 10.068 1.185 1.00 95.94 176 LYS A C 1
ATOM 1434 O O . LYS A 1 176 ? 0.789 10.585 1.384 1.00 95.94 176 LYS A O 1
ATOM 1439 N N . LEU A 1 177 ? -0.575 9.260 0.162 1.00 93.50 177 LEU A N 1
ATOM 1440 C CA . LEU A 1 177 ? 0.414 8.859 -0.837 1.00 93.50 177 LEU A CA 1
ATOM 1441 C C . LEU A 1 177 ? 1.058 10.080 -1.509 1.00 93.50 177 LEU A C 1
ATOM 1443 O O . LEU A 1 177 ? 2.282 10.194 -1.547 1.00 93.50 177 LEU A O 1
ATOM 1447 N N . GLU A 1 178 ? 0.251 11.052 -1.945 1.00 92.69 178 GLU A N 1
ATOM 1448 C CA . GLU A 1 178 ? 0.774 12.269 -2.576 1.00 92.69 178 GLU A CA 1
ATOM 1449 C C . GLU A 1 178 ? 1.605 13.118 -1.601 1.00 92.69 178 GLU A C 1
ATOM 1451 O O . GLU A 1 178 ? 2.657 13.641 -1.968 1.00 92.69 178 GLU A O 1
ATOM 1456 N N . ARG A 1 179 ? 1.195 13.215 -0.328 1.00 92.94 179 ARG A N 1
ATOM 1457 C CA . ARG A 1 179 ? 1.998 13.896 0.703 1.00 92.94 179 ARG A CA 1
ATOM 1458 C C . ARG A 1 179 ? 3.352 13.217 0.914 1.00 92.94 179 ARG A C 1
ATOM 1460 O O . ARG A 1 179 ? 4.354 13.916 1.058 1.00 92.94 179 ARG A O 1
ATOM 1467 N N . MET A 1 180 ? 3.393 11.884 0.942 1.00 91.06 180 MET A N 1
ATOM 1468 C CA . MET A 1 180 ? 4.645 11.125 1.049 1.00 91.06 180 MET A CA 1
ATOM 1469 C C . MET A 1 180 ? 5.548 11.406 -0.154 1.00 91.06 180 MET A C 1
ATOM 1471 O O . MET A 1 180 ? 6.682 11.841 0.033 1.00 91.06 180 MET A O 1
ATOM 1475 N N . ARG A 1 181 ? 5.001 11.321 -1.372 1.00 87.94 181 ARG A N 1
ATOM 1476 C CA . ARG A 1 181 ? 5.726 11.619 -2.614 1.00 87.94 181 ARG A CA 1
ATOM 1477 C C . ARG A 1 181 ? 6.326 13.028 -2.624 1.00 87.94 181 ARG A C 1
ATOM 1479 O O . ARG A 1 181 ? 7.500 13.207 -2.943 1.00 87.94 181 ARG A O 1
ATOM 1486 N N . GLN A 1 182 ? 5.554 14.043 -2.234 1.00 89.81 182 GLN A N 1
ATOM 1487 C CA . GLN A 1 182 ? 6.041 15.427 -2.159 1.00 89.81 182 GLN A CA 1
ATOM 1488 C C . GLN A 1 182 ? 7.160 15.602 -1.127 1.00 89.81 182 GLN A C 1
ATOM 1490 O O . GLN A 1 182 ? 8.116 16.344 -1.368 1.00 89.81 182 GLN A O 1
ATOM 1495 N N . ASN A 1 183 ? 7.053 14.932 0.021 1.00 89.44 183 ASN A N 1
ATOM 1496 C CA . ASN A 1 183 ? 8.092 14.962 1.045 1.00 89.44 183 ASN A CA 1
ATOM 1497 C C . ASN A 1 183 ? 9.386 14.305 0.554 1.00 89.44 183 ASN A C 1
ATOM 1499 O O . ASN A 1 183 ? 10.462 14.851 0.797 1.00 89.44 183 ASN A O 1
ATOM 1503 N N . ASP A 1 184 ? 9.291 13.198 -0.179 1.00 85.56 184 ASP A N 1
ATOM 1504 C CA . ASP A 1 184 ? 10.455 12.514 -0.744 1.00 85.56 184 ASP A CA 1
ATOM 1505 C C . ASP A 1 184 ? 11.157 13.368 -1.805 1.00 85.56 184 ASP A C 1
ATOM 1507 O O . ASP A 1 184 ? 12.380 13.517 -1.767 1.00 85.56 184 ASP A O 1
ATOM 1511 N N . ILE A 1 185 ? 10.399 14.035 -2.683 1.00 86.44 185 ILE A N 1
ATOM 1512 C CA . ILE A 1 185 ? 10.951 14.996 -3.655 1.00 86.44 185 ILE A CA 1
ATOM 1513 C C . ILE A 1 185 ? 11.690 16.132 -2.937 1.00 86.44 185 ILE A C 1
ATOM 1515 O O . ILE A 1 185 ? 12.824 16.460 -3.290 1.00 86.44 185 ILE A O 1
ATOM 1519 N N . ARG A 1 186 ? 11.087 16.716 -1.893 1.00 87.25 186 ARG A N 1
ATOM 1520 C CA . ARG A 1 186 ? 11.728 17.779 -1.098 1.00 87.25 186 ARG A CA 1
ATOM 1521 C C . ARG A 1 186 ? 13.026 17.301 -0.451 1.00 87.25 186 ARG A C 1
ATOM 1523 O O . ARG A 1 186 ? 14.016 18.029 -0.492 1.00 87.25 186 ARG A O 1
ATOM 1530 N N . ARG A 1 187 ? 13.042 16.086 0.111 1.00 86.62 187 ARG A N 1
ATOM 1531 C CA . ARG A 1 187 ? 14.249 15.481 0.698 1.00 86.62 187 ARG A CA 1
ATOM 1532 C C . ARG A 1 187 ? 15.352 15.314 -0.348 1.00 86.62 187 ARG A C 1
ATOM 1534 O O . ARG A 1 187 ? 16.480 15.722 -0.083 1.00 86.62 187 ARG A O 1
ATOM 1541 N N . LYS A 1 188 ? 15.032 14.799 -1.541 1.00 84.50 188 LYS A N 1
ATOM 1542 C CA . LYS A 1 188 ? 15.996 14.655 -2.649 1.00 84.50 188 LYS A CA 1
ATOM 1543 C C . LYS A 1 188 ? 16.607 16.002 -3.056 1.00 84.50 188 LYS A C 1
ATOM 1545 O O . LYS A 1 188 ? 17.826 16.110 -3.149 1.00 84.50 188 LYS A O 1
ATOM 1550 N N . ILE A 1 189 ? 15.787 17.048 -3.204 1.00 87.31 189 ILE A N 1
ATOM 1551 C CA . ILE A 1 189 ? 16.260 18.407 -3.535 1.00 87.31 189 ILE A CA 1
ATOM 1552 C C . ILE A 1 189 ? 17.208 18.951 -2.452 1.00 87.31 189 ILE A C 1
ATOM 1554 O O . ILE A 1 189 ? 18.249 19.527 -2.773 1.00 87.31 189 ILE A O 1
ATOM 1558 N N . MET A 1 190 ? 16.878 18.760 -1.169 1.00 86.62 190 MET A N 1
ATOM 1559 C CA . MET A 1 190 ? 17.739 19.196 -0.061 1.00 86.62 190 MET A CA 1
ATOM 1560 C C . MET A 1 190 ? 19.100 18.489 -0.082 1.00 86.62 190 MET A C 1
ATOM 1562 O O . MET A 1 190 ? 20.128 19.155 0.024 1.00 86.62 190 MET A O 1
ATOM 1566 N N . LEU A 1 191 ? 19.121 17.168 -0.287 1.00 85.75 191 LEU A N 1
ATOM 1567 C CA . LEU A 1 191 ? 20.361 16.386 -0.362 1.00 85.75 191 LEU A CA 1
ATOM 1568 C C . LEU A 1 191 ? 21.258 16.833 -1.526 1.00 85.75 191 LEU A C 1
ATOM 1570 O O . LEU A 1 191 ? 22.457 17.033 -1.331 1.00 85.75 191 LEU A O 1
ATOM 1574 N N . GLN A 1 192 ? 20.677 17.065 -2.707 1.00 83.44 192 GLN A N 1
ATOM 1575 C CA . GLN A 1 192 ? 21.409 17.567 -3.876 1.00 83.44 192 GLN A CA 1
ATOM 1576 C C . GLN A 1 192 ? 22.004 18.961 -3.629 1.00 83.44 192 GLN A C 1
ATOM 1578 O O . GLN A 1 192 ? 23.153 19.229 -3.987 1.00 83.44 192 GLN A O 1
ATOM 1583 N N . SER A 1 193 ? 21.247 19.851 -2.979 1.00 83.06 193 SER A N 1
ATOM 1584 C CA . SER A 1 193 ? 21.737 21.175 -2.578 1.00 83.06 193 SER A CA 1
ATOM 1585 C C . SER A 1 193 ? 22.911 21.070 -1.597 1.00 83.06 193 SER A C 1
ATOM 1587 O O . SER A 1 193 ? 23.936 21.734 -1.780 1.00 83.06 193 SER A O 1
ATOM 1589 N N . ASP A 1 194 ? 22.805 20.214 -0.579 1.00 85.38 194 ASP A N 1
ATOM 1590 C CA . ASP A 1 194 ? 23.868 19.997 0.408 1.00 85.38 194 ASP A CA 1
ATOM 1591 C C . ASP A 1 194 ? 25.142 19.435 -0.231 1.00 85.38 194 ASP A C 1
ATOM 1593 O O . ASP A 1 194 ? 26.258 19.870 0.087 1.00 85.38 194 ASP A O 1
ATOM 1597 N N . GLU A 1 195 ? 25.000 18.498 -1.167 1.00 86.50 195 GLU A N 1
ATOM 1598 C CA . GLU A 1 195 ? 26.122 17.941 -1.912 1.00 86.50 195 GLU A CA 1
ATOM 1599 C C . GLU A 1 195 ? 26.796 19.000 -2.793 1.00 86.50 195 GLU A C 1
ATOM 1601 O O . GLU A 1 195 ? 28.022 19.163 -2.744 1.00 86.50 195 GLU A O 1
ATOM 1606 N N . MET A 1 196 ? 26.007 19.804 -3.510 1.00 81.62 196 MET A N 1
ATOM 1607 C CA . MET A 1 196 ? 26.508 20.920 -4.311 1.00 81.62 196 MET A CA 1
ATOM 1608 C C . MET A 1 196 ? 27.301 21.912 -3.447 1.00 81.62 196 MET A C 1
ATOM 1610 O O . MET A 1 196 ? 28.413 22.313 -3.807 1.00 81.62 196 MET A O 1
ATOM 1614 N N . GLN A 1 197 ? 26.799 22.257 -2.256 1.00 83.75 197 GLN A N 1
ATOM 1615 C CA . GLN A 1 197 ? 27.518 23.122 -1.318 1.00 83.75 197 GLN A CA 1
ATOM 1616 C C . GLN A 1 197 ? 28.836 22.503 -0.832 1.00 83.75 197 GLN A C 1
ATOM 1618 O O . GLN A 1 197 ? 29.846 23.210 -0.714 1.00 83.75 197 GLN A O 1
ATOM 1623 N N . ARG A 1 198 ? 28.865 21.192 -0.557 1.00 84.56 198 ARG A N 1
ATOM 1624 C CA . ARG A 1 198 ? 30.096 20.473 -0.179 1.00 84.56 198 ARG A CA 1
ATOM 1625 C C . ARG A 1 198 ? 31.121 20.490 -1.313 1.00 84.56 198 ARG A C 1
ATOM 1627 O O . ARG A 1 198 ? 32.293 20.784 -1.060 1.00 84.56 198 ARG A O 1
ATOM 1634 N N . GLN A 1 199 ? 30.694 20.257 -2.554 1.00 82.56 199 GLN A N 1
ATOM 1635 C CA . GLN A 1 199 ? 31.568 20.291 -3.728 1.00 82.56 199 GLN A CA 1
ATOM 1636 C C . GLN A 1 199 ? 32.145 21.695 -3.975 1.00 82.56 199 GLN A C 1
ATOM 1638 O O . GLN A 1 199 ? 33.353 21.831 -4.190 1.00 82.56 199 GLN A O 1
ATOM 1643 N N . ILE A 1 200 ? 31.333 22.753 -3.852 1.00 82.69 200 ILE A N 1
ATOM 1644 C CA . ILE A 1 200 ? 31.794 24.149 -3.964 1.00 82.69 200 ILE A CA 1
ATOM 1645 C C . ILE A 1 200 ? 32.836 24.473 -2.884 1.00 82.69 200 ILE A C 1
ATOM 1647 O O . ILE A 1 200 ? 33.882 25.057 -3.184 1.00 82.69 200 ILE A O 1
ATOM 1651 N N . LYS A 1 201 ? 32.598 24.068 -1.628 1.00 82.38 201 LYS A N 1
ATOM 1652 C CA . LYS A 1 201 ? 33.559 24.257 -0.526 1.00 82.38 201 LYS A CA 1
ATOM 1653 C C . LYS A 1 201 ? 34.872 23.505 -0.779 1.00 82.38 201 LYS A C 1
ATOM 1655 O O . LYS A 1 201 ? 35.937 24.066 -0.526 1.00 82.38 201 LYS A O 1
ATOM 1660 N N . LYS A 1 202 ? 34.815 22.275 -1.306 1.00 81.88 202 LYS A N 1
ATOM 1661 C CA . LYS A 1 202 ? 35.999 21.469 -1.656 1.00 81.88 202 LYS A CA 1
ATOM 1662 C C . LYS A 1 202 ? 36.810 22.114 -2.784 1.00 81.88 202 LYS A C 1
ATOM 1664 O O . LYS A 1 202 ? 38.019 22.265 -2.635 1.00 81.88 202 LYS A O 1
ATOM 1669 N N . ARG A 1 203 ? 36.151 22.584 -3.852 1.00 74.75 203 ARG A N 1
ATOM 1670 C CA . ARG A 1 203 ? 36.800 23.314 -4.959 1.00 74.75 203 ARG A CA 1
ATOM 1671 C C . ARG A 1 203 ? 37.478 24.595 -4.469 1.00 74.75 203 ARG A C 1
ATOM 1673 O O . ARG A 1 203 ? 38.656 24.787 -4.730 1.00 74.75 203 ARG A O 1
ATOM 1680 N N . ARG A 1 204 ? 36.790 25.411 -3.661 1.00 73.31 204 ARG A N 1
ATOM 1681 C CA . ARG A 1 204 ? 37.359 26.642 -3.071 1.00 73.31 204 ARG A CA 1
ATOM 1682 C C . ARG A 1 204 ? 38.587 26.404 -2.188 1.00 73.31 204 ARG A C 1
ATOM 1684 O O . ARG A 1 204 ? 39.439 27.281 -2.106 1.00 73.31 204 ARG A O 1
ATOM 1691 N N . ARG A 1 205 ? 38.664 25.258 -1.504 1.00 70.00 205 ARG A N 1
ATOM 1692 C CA . ARG A 1 205 ? 39.844 24.867 -0.715 1.00 70.00 205 ARG A CA 1
ATOM 1693 C C . ARG A 1 205 ? 41.000 24.409 -1.606 1.00 70.00 205 ARG A C 1
ATOM 1695 O O . ARG A 1 205 ? 42.128 24.772 -1.318 1.00 70.00 205 ARG A O 1
ATOM 1702 N N . ALA A 1 206 ? 40.715 23.689 -2.692 1.00 68.00 206 ALA A N 1
ATOM 1703 C CA . ALA A 1 206 ? 41.725 23.243 -3.653 1.00 68.00 206 ALA A CA 1
ATOM 1704 C C . ALA A 1 206 ? 42.336 24.392 -4.477 1.00 68.00 206 ALA A C 1
ATOM 1706 O O . ALA A 1 206 ? 43.495 24.310 -4.839 1.00 68.00 206 ALA A O 1
ATOM 1707 N N . THR A 1 207 ? 41.592 25.470 -4.751 1.00 65.31 207 THR A N 1
ATOM 1708 C CA . THR A 1 207 ? 42.116 26.658 -5.466 1.00 65.31 207 THR A CA 1
ATOM 1709 C C . THR A 1 207 ? 42.917 27.612 -4.565 1.00 65.31 207 THR A C 1
ATOM 1711 O O . THR A 1 207 ? 43.488 28.581 -5.050 1.00 65.31 207 THR A O 1
ATOM 1714 N N . ARG A 1 208 ? 42.905 27.398 -3.243 1.00 59.62 208 ARG A N 1
ATOM 1715 C CA . ARG A 1 208 ? 43.632 28.214 -2.251 1.00 59.62 208 ARG A CA 1
ATOM 1716 C C . ARG A 1 208 ? 44.926 27.556 -1.749 1.00 59.62 208 ARG A C 1
ATOM 1718 O O . ARG A 1 208 ? 45.603 28.173 -0.931 1.00 59.62 208 ARG A O 1
ATOM 1725 N N . ALA A 1 209 ? 45.215 26.333 -2.189 1.00 52.84 209 ALA A N 1
ATOM 1726 C CA . ALA A 1 209 ? 46.457 25.602 -1.946 1.00 52.84 209 ALA A CA 1
ATOM 1727 C C . ALA A 1 209 ? 47.302 25.623 -3.224 1.00 52.84 209 ALA A C 1
ATOM 1729 O O . ALA A 1 209 ? 48.541 25.661 -3.088 1.00 52.84 209 ALA A O 1
#

pLDDT: mean 84.45, std 14.16, range [35.94, 98.19]

Mean predicted aligned error: 8.04 Å

Secondary structure (DSSP, 8-state):
-------EETTTEE-HHHHHHHHHHHT-TTS-HHHHHHHHH---TTTTS-HHHHHHHH-HHHHHHHHHHIIIIIHHHHHHHHHHHHHHHHHHHTTPPP-THHHHHHHHHHHSS-HHHHHHHHHHHHHHHT--TT--GGGTT-HHHHHHHHHHHHHHHHHHS-HHHHHHHHHHHHHHHHHHHHHHHHHHHHHHHHHHHHHHHHHHHHTT-

Sequence (209 aa):
EGEKFEYLIGGEAFNWRLLAQRLLGECGSVIPDETLWEWLSDPVLFAGFEEPDFMRAVGVDKFRAHLSYFYGVTVEQSLLVAVEEEVTHRRVGNGRQLSDGSLERAYELLYGNTREQLWGDFKLEFGVHAAREGWRHRDEHSLASEEAFTYWLFKLRMEKSDPAKIASDTRKGLAKLERMRQNDIRRKIMLQSDEMQRQIKKRRRATRA